Protein AF-A0A6P4XK69-F1 (afdb_monomer_lite)

Organism: Branchiostoma belcheri (NCBI:txid7741)

Structure (mmCIF, N/CA/C/O backbone):
data_AF-A0A6P4XK69-F1
#
_entry.id   AF-A0A6P4XK69-F1
#
loop_
_atom_site.group_PDB
_atom_site.id
_atom_site.type_symbol
_atom_site.label_atom_id
_atom_site.label_alt_id
_atom_site.label_comp_id
_atom_site.label_asym_id
_atom_site.label_entity_id
_atom_site.label_seq_id
_atom_site.pdbx_PDB_ins_code
_atom_site.Cartn_x
_atom_site.Cartn_y
_atom_site.Cartn_z
_atom_site.occupancy
_atom_site.B_iso_or_equiv
_atom_site.auth_seq_id
_atom_site.auth_comp_id
_atom_site.auth_asym_id
_atom_site.auth_atom_id
_atom_site.pdbx_PDB_model_num
ATOM 1 N N . MET A 1 1 ? 47.803 -36.270 -48.366 1.00 35.28 1 MET A N 1
ATOM 2 C CA . MET A 1 1 ? 48.367 -34.907 -48.257 1.00 35.28 1 MET A CA 1
ATOM 3 C C . MET A 1 1 ? 47.223 -33.919 -48.445 1.00 35.28 1 MET A C 1
ATOM 5 O O . MET A 1 1 ? 46.542 -34.031 -49.458 1.00 35.28 1 MET A O 1
ATOM 9 N N . PRO A 1 2 ? 46.909 -33.070 -47.456 1.00 34.12 2 PRO A N 1
ATOM 10 C CA . PRO A 1 2 ? 45.710 -32.239 -47.476 1.00 34.12 2 PRO A CA 1
ATOM 11 C C . PRO A 1 2 ? 45.866 -31.067 -48.453 1.00 34.12 2 PRO A C 1
ATOM 13 O O . PRO A 1 2 ? 46.927 -30.452 -48.543 1.00 34.12 2 PRO A O 1
ATOM 16 N N . GLY A 1 3 ? 44.795 -30.791 -49.199 1.00 31.91 3 GLY A N 1
ATOM 17 C CA . GLY A 1 3 ? 44.730 -29.754 -50.224 1.00 31.91 3 GLY A CA 1
ATOM 18 C C . GLY A 1 3 ? 44.790 -28.345 -49.640 1.00 31.91 3 GLY A C 1
ATOM 19 O O . GLY A 1 3 ? 43.974 -27.960 -48.800 1.00 31.91 3 GLY A O 1
ATOM 20 N N . VAL A 1 4 ? 45.745 -27.562 -50.133 1.00 35.59 4 VAL A N 1
ATOM 21 C CA . VAL A 1 4 ? 45.827 -26.120 -49.905 1.00 35.59 4 VAL A CA 1
ATOM 22 C C . VAL A 1 4 ? 44.704 -25.461 -50.708 1.00 35.59 4 VAL A C 1
ATOM 24 O O . VAL A 1 4 ? 44.754 -25.408 -51.934 1.00 35.59 4 VAL A O 1
ATOM 27 N N . ARG A 1 5 ? 43.656 -24.991 -50.021 1.00 30.88 5 ARG A N 1
ATOM 28 C CA . ARG A 1 5 ? 42.617 -24.144 -50.626 1.00 30.88 5 ARG A CA 1
ATOM 29 C C . ARG A 1 5 ? 43.246 -22.808 -51.057 1.00 30.88 5 ARG A C 1
ATOM 31 O O . ARG A 1 5 ? 44.038 -22.262 -50.283 1.00 30.88 5 ARG A O 1
ATOM 38 N N . PRO A 1 6 ? 42.880 -22.232 -52.216 1.00 33.16 6 PRO A N 1
ATOM 39 C CA . PRO A 1 6 ? 43.306 -20.883 -52.564 1.00 33.16 6 PRO A CA 1
ATOM 40 C C . PRO A 1 6 ? 42.735 -19.907 -51.532 1.00 33.16 6 PRO A C 1
ATOM 42 O O . PRO A 1 6 ? 41.539 -19.927 -51.229 1.00 33.16 6 PRO A O 1
ATOM 45 N N . ARG A 1 7 ? 43.602 -19.075 -50.950 1.00 36.94 7 ARG A N 1
ATOM 46 C CA . ARG A 1 7 ? 43.208 -18.005 -50.027 1.00 36.94 7 ARG A CA 1
ATOM 47 C C . ARG A 1 7 ? 42.244 -17.061 -50.751 1.00 36.94 7 ARG A C 1
ATOM 49 O O . ARG A 1 7 ? 42.620 -16.477 -51.762 1.00 36.94 7 ARG A O 1
ATOM 56 N N . ARG A 1 8 ? 41.037 -16.871 -50.203 1.00 35.91 8 ARG A N 1
ATOM 57 C CA . ARG A 1 8 ? 40.168 -15.733 -50.540 1.00 35.91 8 ARG A CA 1
ATOM 58 C C . ARG A 1 8 ? 40.977 -14.451 -50.328 1.00 35.91 8 ARG A C 1
ATOM 60 O O . ARG A 1 8 ? 41.265 -14.089 -49.189 1.00 35.91 8 ARG A O 1
ATOM 67 N N . GLN A 1 9 ? 41.378 -13.794 -51.411 1.00 39.91 9 GLN A N 1
ATOM 68 C CA . GLN A 1 9 ? 41.827 -12.409 -51.361 1.00 39.91 9 GLN A CA 1
ATOM 69 C C . GLN A 1 9 ? 40.595 -11.562 -51.029 1.00 39.91 9 GLN A C 1
ATOM 71 O O . GLN A 1 9 ? 39.776 -11.256 -51.889 1.00 39.91 9 GLN A O 1
ATOM 76 N N . ASN A 1 10 ? 40.417 -11.255 -49.744 1.00 40.41 10 ASN A N 1
ATOM 77 C CA . ASN A 1 10 ? 39.464 -10.241 -49.314 1.00 40.41 10 ASN A CA 1
ATOM 78 C C . ASN A 1 10 ? 39.960 -8.892 -49.846 1.00 40.41 10 ASN A C 1
ATOM 80 O O . ASN A 1 10 ? 40.977 -8.377 -49.380 1.00 40.41 10 ASN A O 1
ATOM 84 N N . ASN A 1 11 ? 39.248 -8.337 -50.825 1.00 42.81 11 ASN A N 1
ATOM 85 C CA . ASN A 1 11 ? 39.492 -7.003 -51.366 1.00 42.81 11 ASN A CA 1
ATOM 86 C C . ASN A 1 11 ? 39.257 -5.941 -50.280 1.00 42.81 11 ASN A C 1
ATOM 88 O O . ASN A 1 11 ? 38.153 -5.421 -50.132 1.00 42.81 11 ASN A O 1
ATOM 92 N N . MET A 1 12 ? 40.302 -5.600 -49.519 1.00 37.56 12 MET A N 1
ATOM 93 C CA . MET A 1 12 ? 40.259 -4.513 -48.529 1.00 37.56 12 MET A CA 1
ATOM 94 C C . MET A 1 12 ? 39.972 -3.145 -49.167 1.00 37.56 12 MET A C 1
ATOM 96 O O . MET A 1 12 ? 39.414 -2.279 -48.503 1.00 37.56 12 MET A O 1
ATOM 100 N N . ALA A 1 13 ? 40.281 -2.962 -50.455 1.00 39.81 13 ALA A N 1
ATOM 101 C CA . ALA A 1 13 ? 40.071 -1.707 -51.178 1.00 39.81 13 ALA A CA 1
ATOM 102 C C . ALA A 1 13 ? 38.587 -1.323 -51.364 1.00 39.81 13 ALA A C 1
ATOM 104 O O . ALA A 1 13 ? 38.280 -0.149 -51.518 1.00 39.81 13 ALA A O 1
ATOM 105 N N . ALA A 1 14 ? 37.654 -2.283 -51.312 1.00 42.88 14 ALA A N 1
ATOM 106 C CA . ALA A 1 14 ? 36.225 -2.009 -51.514 1.00 42.88 14 ALA A CA 1
ATOM 107 C C . ALA A 1 14 ? 35.496 -1.535 -50.240 1.00 42.88 14 ALA A C 1
ATOM 109 O O . ALA A 1 14 ? 34.399 -0.988 -50.321 1.00 42.88 14 ALA A O 1
ATOM 110 N N . ILE A 1 15 ? 36.081 -1.763 -49.061 1.00 45.31 15 ILE A N 1
ATOM 111 C CA . ILE A 1 15 ? 35.444 -1.486 -47.760 1.00 45.31 15 ILE A CA 1
ATOM 112 C C . ILE A 1 15 ? 35.913 -0.139 -47.191 1.00 45.31 15 ILE A C 1
ATOM 114 O O . ILE A 1 15 ? 35.214 0.485 -46.397 1.00 45.31 15 ILE A O 1
ATOM 118 N N . VAL A 1 16 ? 37.078 0.343 -47.625 1.00 48.69 16 VAL A N 1
ATOM 119 C CA . VAL A 1 16 ? 37.744 1.508 -47.044 1.00 48.69 16 VAL A CA 1
ATOM 120 C C . VAL A 1 16 ? 37.574 2.719 -47.947 1.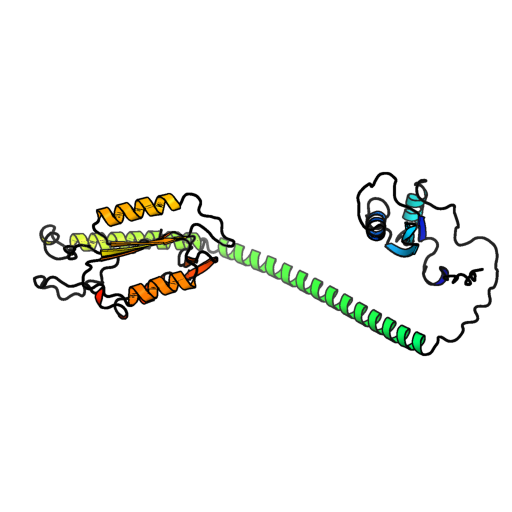00 48.69 16 VAL A C 1
ATOM 122 O O . VAL A 1 16 ? 38.270 2.860 -48.945 1.00 48.69 16 VAL A O 1
ATOM 125 N N . ARG A 1 17 ? 36.641 3.608 -47.590 1.00 52.19 17 ARG A N 1
ATOM 126 C CA . ARG A 1 17 ? 36.353 4.828 -48.367 1.00 52.19 17 ARG A CA 1
ATOM 127 C C . ARG A 1 17 ? 37.460 5.887 -48.277 1.00 52.19 17 ARG A C 1
ATOM 129 O O . ARG A 1 17 ? 37.508 6.760 -49.136 1.00 52.19 17 ARG A O 1
ATOM 136 N N . ARG A 1 18 ? 38.303 5.819 -47.240 1.00 56.50 18 ARG A N 1
ATOM 137 C CA . ARG A 1 18 ? 39.417 6.739 -46.956 1.00 56.50 18 ARG A CA 1
ATOM 138 C C . ARG A 1 18 ? 40.611 5.970 -46.376 1.00 56.50 18 ARG A C 1
ATOM 140 O O . ARG A 1 18 ? 40.690 5.771 -45.161 1.00 56.50 18 ARG A O 1
ATOM 147 N N . PRO A 1 19 ? 41.501 5.426 -47.220 1.00 57.94 19 PRO A N 1
ATOM 148 C CA . PRO A 1 19 ? 42.629 4.614 -46.762 1.00 57.94 19 PRO A CA 1
ATOM 149 C C . PRO A 1 19 ? 43.611 5.387 -45.868 1.00 57.94 19 PRO A C 1
ATOM 151 O O . PRO A 1 19 ? 44.173 4.813 -44.939 1.00 57.94 19 PRO A O 1
ATOM 154 N N . GLU A 1 20 ? 43.760 6.690 -46.087 1.00 59.69 20 GLU A N 1
ATOM 155 C CA . GLU A 1 20 ? 44.576 7.616 -45.299 1.00 59.69 20 GLU A CA 1
ATOM 156 C C . GLU A 1 20 ? 44.076 7.818 -43.861 1.00 59.69 20 GLU A C 1
ATOM 158 O O . GLU A 1 20 ? 44.861 8.147 -42.969 1.00 59.69 20 GLU A O 1
ATOM 163 N N . SER A 1 21 ? 42.786 7.576 -43.615 1.00 60.56 21 SER A N 1
ATOM 164 C CA . SER A 1 21 ? 42.177 7.674 -42.290 1.00 60.56 21 SER A CA 1
ATOM 165 C C . SER A 1 21 ? 42.013 6.316 -41.604 1.00 60.56 21 SER A C 1
ATOM 167 O O . SER A 1 21 ? 41.325 6.224 -40.587 1.00 60.56 21 SER A O 1
ATOM 169 N N . CYS A 1 22 ? 42.632 5.255 -42.134 1.00 61.34 22 CYS A N 1
ATOM 170 C CA . CYS A 1 22 ? 42.491 3.897 -41.617 1.00 61.34 22 CYS A CA 1
ATOM 171 C C . CYS A 1 22 ? 43.818 3.287 -41.158 1.00 61.34 22 CYS A C 1
ATOM 173 O O . CYS A 1 22 ? 44.867 3.481 -41.768 1.00 61.34 22 CYS A O 1
ATOM 175 N N . VAL A 1 23 ? 43.765 2.484 -40.093 1.00 65.25 23 VAL A N 1
ATOM 176 C CA . VAL A 1 23 ? 44.930 1.759 -39.563 1.00 65.25 23 VAL A CA 1
ATOM 177 C C . VAL A 1 23 ? 44.563 0.311 -39.276 1.00 65.25 23 VAL A C 1
ATOM 179 O O . VAL A 1 23 ? 43.503 0.022 -38.720 1.00 65.25 23 VAL A O 1
ATOM 182 N N . VAL A 1 24 ? 45.461 -0.609 -39.633 1.00 66.75 24 VAL A N 1
ATOM 183 C CA . VAL A 1 24 ? 45.388 -2.005 -39.193 1.00 66.75 24 VAL A CA 1
ATOM 184 C C . VAL A 1 24 ? 46.163 -2.147 -37.891 1.00 66.75 24 VAL A C 1
ATOM 186 O O . VAL A 1 24 ? 47.366 -1.889 -37.849 1.00 66.75 24 VAL A O 1
ATOM 189 N N . VAL A 1 25 ? 45.483 -2.590 -36.840 1.00 63.31 25 VAL A N 1
ATOM 190 C CA . VAL A 1 25 ? 46.070 -2.794 -35.513 1.00 63.31 25 VAL A CA 1
ATOM 191 C C . VAL A 1 25 ? 46.041 -4.278 -35.166 1.00 63.31 25 VAL A C 1
ATOM 193 O O . VAL A 1 25 ? 45.079 -4.977 -35.498 1.00 63.31 25 VAL A O 1
ATOM 196 N N . ARG A 1 26 ? 47.117 -4.774 -34.538 1.00 62.84 26 ARG A N 1
ATOM 197 C CA . ARG A 1 26 ? 47.217 -6.156 -34.053 1.00 62.84 26 ARG A CA 1
ATOM 198 C C . ARG A 1 26 ? 47.566 -6.162 -32.566 1.00 62.84 26 ARG A C 1
ATOM 200 O O . ARG A 1 26 ? 48.614 -5.649 -32.185 1.00 62.84 26 ARG A O 1
ATOM 207 N N . GLY A 1 27 ? 46.738 -6.835 -31.771 1.00 56.34 27 GLY A N 1
ATOM 208 C CA . GLY A 1 27 ? 46.950 -7.006 -30.331 1.00 56.34 27 GLY A CA 1
ATOM 209 C C . GLY A 1 27 ? 46.404 -5.855 -29.475 1.00 56.34 27 GLY A C 1
ATOM 210 O O . GLY A 1 27 ? 45.938 -4.845 -29.996 1.00 56.34 27 GLY A O 1
ATOM 211 N N . LEU A 1 28 ? 46.449 -6.050 -28.152 1.00 56.62 28 LEU A N 1
ATOM 212 C CA . LEU A 1 28 ? 46.036 -5.096 -27.110 1.00 56.62 28 LEU A CA 1
ATOM 213 C C . LEU A 1 28 ? 47.265 -4.647 -26.282 1.00 56.62 28 LEU A C 1
ATOM 215 O O . LEU A 1 28 ? 48.270 -5.364 -26.279 1.00 56.62 28 LEU A O 1
ATOM 219 N N . PRO A 1 29 ? 47.215 -3.498 -25.578 1.00 52.41 29 PRO A N 1
ATOM 220 C CA . PRO A 1 29 ? 48.264 -3.064 -24.649 1.00 52.41 29 PRO A CA 1
ATOM 221 C C . PRO A 1 29 ? 48.554 -4.074 -23.541 1.00 52.41 29 PRO A C 1
ATOM 223 O O . PRO A 1 29 ? 47.640 -4.702 -23.012 1.00 52.41 29 PRO A O 1
ATOM 226 N N . GLU A 1 30 ? 49.830 -4.190 -23.159 1.00 48.91 30 GLU A N 1
ATOM 227 C CA . GLU A 1 30 ? 50.351 -5.222 -22.241 1.00 48.91 30 GLU A CA 1
ATOM 228 C C . GLU A 1 30 ? 49.783 -5.171 -20.805 1.00 48.91 30 GLU A C 1
ATOM 230 O O . GLU A 1 30 ? 50.046 -6.076 -20.024 1.00 48.91 30 GLU A O 1
ATOM 235 N N . ASN A 1 31 ? 48.959 -4.179 -20.451 1.00 49.03 31 ASN A N 1
ATOM 236 C CA . ASN A 1 31 ? 48.515 -3.940 -19.070 1.00 49.03 31 ASN A CA 1
ATOM 237 C C . ASN A 1 31 ? 47.046 -4.270 -18.771 1.00 49.03 31 ASN A C 1
ATOM 239 O O . ASN A 1 31 ? 46.536 -3.877 -17.725 1.00 49.03 31 ASN A O 1
ATOM 243 N N . GLU A 1 32 ? 46.346 -4.995 -19.638 1.00 52.59 32 GLU A N 1
ATOM 244 C CA . GLU A 1 32 ? 44.953 -5.359 -19.375 1.00 52.59 32 GLU A CA 1
ATOM 245 C C . GLU A 1 32 ? 44.784 -6.877 -19.228 1.00 52.59 32 GLU A C 1
ATOM 247 O O . GLU A 1 32 ? 44.509 -7.613 -20.187 1.00 52.59 32 GLU A O 1
ATOM 252 N N . HIS A 1 33 ? 44.941 -7.338 -17.990 1.00 49.34 33 HIS A N 1
ATOM 253 C CA . HIS A 1 33 ? 44.617 -8.691 -17.564 1.00 49.34 33 HIS A CA 1
ATOM 254 C C . HIS A 1 33 ? 43.218 -8.725 -16.952 1.00 49.34 33 HIS A C 1
ATOM 256 O O . HIS A 1 33 ? 43.081 -8.500 -15.761 1.00 49.34 33 HIS A O 1
ATOM 262 N N . GLU A 1 34 ? 42.198 -9.042 -17.753 1.00 54.00 34 GLU A N 1
ATOM 263 C CA . GLU A 1 34 ? 40.931 -9.592 -17.256 1.00 54.00 34 GLU A CA 1
ATOM 264 C C . GLU A 1 34 ? 40.144 -10.297 -18.381 1.00 54.00 34 GLU A C 1
ATOM 266 O O . GLU A 1 34 ? 40.343 -10.049 -19.576 1.00 54.00 34 GLU A O 1
ATOM 271 N N . ASN A 1 35 ? 39.330 -11.274 -17.974 1.00 50.62 35 ASN A N 1
ATOM 272 C CA . ASN A 1 35 ? 38.867 -12.421 -18.759 1.00 50.62 35 ASN A CA 1
ATOM 273 C C . ASN A 1 35 ? 37.549 -12.134 -19.515 1.00 50.62 35 ASN A C 1
ATOM 275 O O . ASN A 1 35 ? 36.488 -12.644 -19.151 1.00 50.62 35 ASN A O 1
ATOM 279 N N . THR A 1 36 ? 37.612 -11.308 -20.564 1.00 55.62 36 THR A N 1
ATOM 280 C CA . THR A 1 36 ? 36.466 -10.943 -21.427 1.00 55.62 36 THR A CA 1
ATOM 281 C C . THR A 1 36 ? 36.802 -11.058 -22.918 1.00 55.62 36 THR A C 1
ATOM 283 O O . THR A 1 36 ? 37.967 -10.966 -23.304 1.00 55.62 36 THR A O 1
ATOM 286 N N . ASP A 1 37 ? 35.770 -11.248 -23.755 1.00 64.69 37 ASP A N 1
ATOM 287 C CA . ASP A 1 37 ? 35.871 -11.426 -25.214 1.00 64.69 37 ASP A CA 1
ATOM 288 C C . ASP A 1 37 ? 36.743 -10.347 -25.890 1.00 64.69 37 ASP A C 1
ATOM 290 O O . ASP A 1 37 ? 36.522 -9.140 -25.745 1.00 64.69 37 ASP A O 1
ATOM 294 N N . LEU A 1 38 ? 37.742 -10.801 -26.652 1.00 61.94 38 LEU A N 1
ATOM 295 C CA . LEU A 1 38 ? 38.792 -9.979 -27.262 1.00 61.94 38 LEU A CA 1
ATOM 296 C C . LEU A 1 38 ? 38.216 -8.907 -28.206 1.00 61.94 38 LEU A C 1
ATOM 298 O O . LEU A 1 38 ? 38.756 -7.805 -28.321 1.00 61.94 38 LEU A O 1
ATOM 302 N N . THR A 1 39 ? 37.091 -9.221 -28.855 1.00 60.22 39 THR A N 1
ATOM 303 C CA . THR A 1 39 ? 36.396 -8.333 -29.797 1.00 60.22 39 THR A CA 1
ATOM 304 C C . THR A 1 39 ? 35.798 -7.118 -29.091 1.00 60.22 39 THR A C 1
ATOM 306 O O . THR A 1 39 ? 35.937 -5.991 -29.571 1.00 60.22 39 THR A O 1
ATOM 309 N N . LEU A 1 40 ? 35.182 -7.321 -27.922 1.00 62.78 40 LEU A N 1
ATOM 310 C CA . LEU A 1 40 ? 34.609 -6.239 -27.117 1.00 62.78 40 LEU A CA 1
ATOM 311 C C . LEU A 1 40 ? 35.690 -5.305 -26.557 1.00 62.78 40 LEU A C 1
ATOM 313 O O . LEU A 1 40 ? 35.489 -4.092 -26.526 1.00 62.78 40 LEU A O 1
ATOM 317 N N . ARG A 1 41 ? 36.859 -5.839 -26.186 1.00 63.69 41 ARG A N 1
ATOM 318 C CA . ARG A 1 41 ? 37.993 -5.035 -25.695 1.00 63.69 41 ARG A CA 1
ATOM 319 C C . ARG A 1 41 ? 38.596 -4.154 -26.784 1.00 63.69 41 ARG A C 1
ATOM 321 O O . ARG A 1 41 ? 38.797 -2.963 -26.560 1.00 63.69 41 ARG A O 1
ATOM 328 N N . LEU A 1 42 ? 38.803 -4.708 -27.982 1.00 63.66 42 LEU A N 1
ATOM 329 C CA . LEU A 1 42 ? 39.218 -3.924 -29.150 1.00 63.66 42 LEU A CA 1
ATOM 330 C C . LEU A 1 42 ? 38.212 -2.804 -29.436 1.00 63.66 42 LEU A C 1
ATOM 332 O O . LEU A 1 42 ? 38.608 -1.661 -29.660 1.00 63.66 42 LEU A O 1
ATOM 336 N N . TYR A 1 43 ? 36.915 -3.111 -29.371 1.00 65.06 43 TYR A N 1
ATOM 337 C CA . TYR A 1 43 ? 35.870 -2.111 -29.557 1.00 65.06 43 TYR A CA 1
ATOM 338 C C . TYR A 1 43 ? 35.963 -0.993 -28.517 1.00 65.06 43 TYR A C 1
ATOM 340 O O . TYR A 1 43 ? 36.057 0.172 -28.895 1.00 65.06 43 TYR A O 1
ATOM 348 N N . MET A 1 44 ? 36.006 -1.311 -27.223 1.00 62.00 44 MET A N 1
ATOM 349 C CA . MET A 1 44 ? 36.059 -0.296 -26.167 1.00 62.00 44 MET A CA 1
ATOM 350 C C . MET A 1 44 ? 37.321 0.567 -26.220 1.00 62.00 44 MET A C 1
ATOM 352 O O . MET A 1 44 ? 37.212 1.785 -26.090 1.00 62.00 44 MET A O 1
ATOM 356 N N . TYR A 1 45 ? 38.491 -0.030 -26.455 1.00 63.47 45 TYR A N 1
ATOM 357 C CA . TYR A 1 45 ? 39.771 0.682 -26.455 1.00 63.47 45 TYR A CA 1
ATOM 358 C C . TYR A 1 45 ? 39.875 1.711 -27.590 1.00 63.47 45 TYR A C 1
ATOM 360 O O . TYR A 1 45 ? 40.308 2.842 -27.382 1.00 63.47 45 TYR A O 1
ATOM 368 N N . PHE A 1 46 ? 39.439 1.348 -28.799 1.00 62.38 46 PHE A N 1
ATOM 369 C CA . PHE A 1 46 ? 39.557 2.242 -29.954 1.00 62.38 46 PHE A CA 1
ATOM 370 C C . PHE A 1 46 ? 38.402 3.234 -30.085 1.00 62.38 46 PHE A C 1
ATOM 372 O O . PHE A 1 46 ? 38.593 4.301 -30.670 1.00 62.38 46 PHE A O 1
ATOM 379 N N . THR A 1 47 ? 37.243 2.932 -29.490 1.00 61.59 47 THR A N 1
ATOM 380 C CA . THR A 1 47 ? 36.092 3.848 -29.464 1.00 61.59 47 THR A CA 1
ATOM 381 C C . THR A 1 47 ? 36.131 4.847 -28.303 1.00 61.59 47 THR A C 1
ATOM 383 O O . THR A 1 47 ? 35.397 5.835 -28.338 1.00 61.59 47 THR A O 1
ATOM 386 N N . THR A 1 48 ? 37.000 4.667 -27.296 1.00 61.28 48 THR A N 1
ATOM 387 C CA . THR A 1 48 ? 37.164 5.659 -26.222 1.00 61.28 48 THR A CA 1
ATOM 388 C C . THR A 1 48 ? 37.933 6.891 -26.706 1.00 61.28 48 THR A C 1
ATOM 390 O O . THR A 1 48 ? 38.992 6.818 -27.337 1.00 61.28 48 THR A O 1
ATOM 393 N N . SER A 1 49 ? 37.395 8.068 -26.375 1.00 53.69 49 SER A N 1
ATOM 394 C CA . SER A 1 49 ? 37.872 9.366 -26.875 1.00 53.69 49 SER A CA 1
ATOM 395 C C . SER A 1 49 ? 39.250 9.788 -26.348 1.00 53.69 49 SER A C 1
ATOM 397 O O . SER A 1 49 ? 39.841 10.714 -26.897 1.00 53.69 49 SER A O 1
ATOM 399 N N . LEU A 1 50 ? 39.762 9.151 -25.290 1.00 52.94 50 LEU A N 1
ATOM 400 C CA . LEU A 1 50 ? 41.035 9.528 -24.666 1.00 52.94 50 LEU A CA 1
ATOM 401 C C . LEU A 1 50 ? 42.269 9.060 -25.456 1.00 52.94 50 LEU A C 1
ATOM 403 O O . LEU A 1 50 ? 43.337 9.641 -25.281 1.00 52.94 50 LEU A O 1
ATOM 407 N N . ILE A 1 51 ? 42.144 8.028 -26.303 1.00 52.97 51 ILE A N 1
ATOM 408 C CA . ILE A 1 51 ? 43.306 7.371 -26.933 1.00 52.97 51 ILE A CA 1
ATOM 409 C C . ILE A 1 51 ? 43.147 7.205 -28.454 1.00 52.97 51 ILE A C 1
ATOM 411 O O . ILE A 1 51 ? 44.152 7.232 -29.162 1.00 52.97 51 ILE A O 1
ATOM 415 N N . GLY A 1 52 ? 41.923 7.095 -28.990 1.00 56.97 52 GLY A N 1
ATOM 416 C CA . GLY A 1 52 ? 41.751 6.791 -30.417 1.00 56.97 52 GLY A CA 1
ATOM 417 C C . GLY A 1 52 ? 40.562 7.435 -31.115 1.00 56.97 52 GLY A C 1
ATOM 418 O O . GLY A 1 52 ? 40.730 7.884 -32.240 1.00 56.97 52 GLY A O 1
ATOM 419 N N . GLY A 1 53 ? 39.372 7.498 -30.508 1.00 58.56 53 GLY A N 1
ATOM 420 C CA . GLY A 1 53 ? 38.186 8.072 -31.175 1.00 58.56 53 GLY A CA 1
ATOM 421 C C . GLY A 1 53 ? 37.874 7.468 -32.560 1.00 58.56 53 GLY A C 1
ATOM 422 O O . GLY A 1 53 ? 37.279 8.133 -33.408 1.00 58.56 53 GLY A O 1
ATOM 423 N N . GLY A 1 54 ? 38.323 6.235 -32.814 1.00 63.81 54 GLY A N 1
ATOM 424 C CA . GLY A 1 54 ? 38.185 5.534 -34.084 1.00 63.81 54 GLY A CA 1
ATOM 425 C C . GLY A 1 54 ? 37.012 4.560 -34.060 1.00 63.81 54 GLY A C 1
ATOM 426 O O . GLY A 1 54 ? 36.695 3.950 -33.038 1.00 63.81 54 GLY A O 1
ATOM 427 N N . LYS A 1 55 ? 36.359 4.387 -35.205 1.00 65.00 55 LYS A N 1
ATOM 428 C CA . LYS A 1 55 ? 35.310 3.394 -35.417 1.00 65.00 55 LYS A CA 1
ATOM 429 C C . LYS A 1 55 ? 35.929 2.134 -36.015 1.00 65.00 55 LYS A C 1
ATOM 431 O O . LYS A 1 55 ? 36.642 2.197 -37.012 1.00 65.00 55 LYS A O 1
ATOM 436 N N . ILE A 1 56 ? 35.646 0.966 -35.440 1.00 64.62 56 ILE A N 1
ATOM 437 C CA . ILE A 1 56 ? 36.076 -0.302 -36.044 1.00 64.62 56 ILE A CA 1
ATOM 438 C C . ILE A 1 56 ? 35.277 -0.522 -37.330 1.00 64.62 56 ILE A C 1
ATOM 440 O O . ILE A 1 56 ? 34.056 -0.673 -37.286 1.00 64.62 56 ILE A O 1
ATOM 444 N N . ALA A 1 57 ? 35.975 -0.542 -38.464 1.00 62.06 57 ALA A N 1
ATOM 445 C CA . ALA A 1 57 ? 35.377 -0.805 -39.767 1.00 62.06 57 ALA A CA 1
ATOM 446 C C . ALA A 1 57 ? 35.228 -2.313 -40.008 1.00 62.06 57 ALA A C 1
ATOM 448 O O . ALA A 1 57 ? 34.215 -2.760 -40.542 1.00 62.06 57 ALA A O 1
ATOM 449 N N . PHE A 1 58 ? 36.222 -3.111 -39.596 1.00 63.03 58 PHE A N 1
ATOM 450 C CA . PHE A 1 58 ? 36.193 -4.564 -39.773 1.00 63.03 58 PHE A CA 1
ATOM 451 C C . PHE A 1 58 ? 37.179 -5.298 -38.850 1.00 63.03 58 PHE A C 1
ATOM 453 O O . PHE A 1 58 ? 38.270 -4.799 -38.580 1.00 63.03 58 PHE A O 1
ATOM 460 N N . VAL A 1 59 ? 36.847 -6.523 -38.427 1.00 58.16 59 VAL A N 1
ATOM 461 C CA . VAL A 1 59 ? 37.772 -7.421 -37.708 1.00 58.16 59 VAL A CA 1
ATOM 462 C C . VAL A 1 59 ? 38.305 -8.467 -38.685 1.00 58.16 59 VAL A C 1
ATOM 464 O O . VAL A 1 59 ? 37.571 -9.336 -39.144 1.00 58.16 59 VAL A O 1
ATOM 467 N N . LEU A 1 60 ? 39.593 -8.375 -39.020 1.00 59.03 60 LEU A N 1
ATOM 468 C CA . LEU A 1 60 ? 40.233 -9.214 -40.038 1.00 59.03 60 LEU A CA 1
ATOM 469 C C . LEU A 1 60 ? 40.486 -10.640 -39.547 1.00 59.03 60 LEU A C 1
ATOM 471 O O . LEU A 1 60 ? 40.280 -11.594 -40.295 1.00 59.03 60 LEU A O 1
ATOM 475 N N . ARG A 1 61 ? 40.971 -10.777 -38.308 1.00 58.50 61 ARG A N 1
ATOM 476 C CA . ARG A 1 61 ? 41.254 -12.067 -37.662 1.00 58.50 61 ARG A CA 1
ATOM 477 C C . ARG A 1 61 ? 40.949 -11.967 -36.166 1.00 58.50 61 ARG A C 1
ATOM 479 O O . ARG A 1 61 ? 41.787 -11.430 -35.438 1.00 58.50 61 ARG A O 1
ATOM 486 N N . PRO A 1 62 ? 39.785 -12.471 -35.716 1.00 55.16 62 PRO A N 1
ATOM 487 C CA . PRO A 1 62 ? 39.374 -12.414 -34.312 1.00 55.16 62 PRO A CA 1
ATOM 488 C C . PRO A 1 62 ? 40.357 -13.122 -33.371 1.00 55.16 62 PRO A C 1
ATOM 490 O O . PRO A 1 62 ? 40.730 -12.565 -32.347 1.00 55.16 62 PRO A O 1
ATOM 493 N N . GLU A 1 63 ? 40.862 -14.294 -33.767 1.00 53.72 63 GLU A N 1
ATOM 494 C CA . GLU A 1 63 ? 41.776 -15.113 -32.949 1.00 53.72 63 GLU A CA 1
ATOM 495 C C . GLU A 1 63 ? 43.158 -14.474 -32.739 1.00 53.72 63 GLU A C 1
ATOM 497 O O . GLU A 1 63 ? 43.857 -14.784 -31.781 1.00 53.72 63 GLU A O 1
ATOM 502 N N . GLU A 1 64 ? 43.552 -13.551 -33.621 1.00 55.19 64 GLU A N 1
ATOM 503 C CA . GLU A 1 64 ? 44.829 -12.832 -33.545 1.00 55.19 64 GLU A CA 1
ATOM 504 C C . GLU A 1 64 ? 44.655 -11.355 -33.153 1.00 55.19 64 GLU A C 1
ATOM 506 O O . GLU A 1 64 ? 45.611 -10.579 -33.239 1.00 55.19 64 GLU A O 1
ATOM 511 N N . GLY A 1 65 ? 43.430 -10.940 -32.806 1.00 56.47 65 GLY A N 1
ATOM 512 C CA . GLY A 1 65 ? 43.097 -9.562 -32.443 1.00 56.47 65 GLY A CA 1
ATOM 513 C C . GLY A 1 65 ? 43.465 -8.535 -33.512 1.00 56.47 65 GLY A C 1
ATOM 514 O O . GLY A 1 65 ? 43.985 -7.471 -33.183 1.00 56.47 65 GLY A O 1
ATOM 515 N N . THR A 1 66 ? 43.281 -8.871 -34.796 1.00 64.62 66 THR A N 1
ATOM 516 C CA . THR A 1 66 ? 43.589 -7.954 -35.906 1.00 64.62 66 THR A CA 1
ATOM 517 C C . THR A 1 66 ? 42.331 -7.221 -36.361 1.00 64.62 66 THR A C 1
ATOM 519 O O . THR A 1 66 ? 41.394 -7.861 -36.847 1.00 64.62 66 THR A O 1
ATOM 522 N N . ALA A 1 67 ? 42.333 -5.891 -36.277 1.00 65.38 67 ALA A N 1
ATOM 523 C CA . ALA A 1 67 ? 41.211 -5.043 -36.673 1.00 65.38 67 ALA A CA 1
ATOM 524 C C . ALA A 1 67 ? 41.653 -3.899 -37.593 1.00 65.38 67 ALA A C 1
ATOM 526 O O . ALA A 1 67 ? 42.774 -3.400 -37.500 1.00 65.38 67 ALA A O 1
ATOM 527 N N . LEU A 1 68 ? 40.751 -3.497 -38.483 1.00 70.31 68 LEU A N 1
ATOM 528 C CA . LEU A 1 68 ? 40.846 -2.279 -39.268 1.00 70.31 68 LEU A CA 1
ATOM 529 C C . LEU A 1 68 ? 40.007 -1.196 -38.589 1.00 70.31 68 LEU A C 1
ATOM 531 O O . LEU A 1 68 ? 38.804 -1.375 -38.370 1.00 70.31 68 LEU A O 1
ATOM 535 N N . ILE A 1 69 ? 40.645 -0.075 -38.282 1.00 68.50 69 ILE A N 1
ATOM 536 C CA . ILE A 1 69 ? 40.038 1.037 -37.560 1.00 68.50 69 ILE A CA 1
ATOM 537 C C . ILE A 1 69 ? 40.033 2.251 -38.471 1.00 68.50 69 ILE A C 1
ATOM 539 O O . ILE A 1 69 ? 41.079 2.638 -38.989 1.00 68.50 69 ILE A O 1
ATOM 543 N N . GLU A 1 70 ? 38.855 2.833 -38.643 1.00 70.25 70 GLU A N 1
ATOM 544 C CA . GLU A 1 70 ? 38.627 4.067 -39.376 1.00 70.25 70 GLU A CA 1
ATOM 545 C C . GLU A 1 70 ? 38.521 5.224 -38.383 1.00 70.25 70 GLU A C 1
ATOM 547 O O . GLU A 1 70 ? 37.709 5.211 -37.458 1.00 70.25 70 GLU A O 1
ATOM 552 N N . PHE A 1 71 ? 39.352 6.238 -38.564 1.00 68.19 71 PHE A N 1
ATOM 553 C CA . PHE A 1 71 ? 39.364 7.432 -37.735 1.00 68.19 71 PHE A CA 1
ATOM 554 C C . PHE A 1 71 ? 38.638 8.569 -38.443 1.00 68.19 71 PHE A C 1
ATOM 556 O O . PHE A 1 71 ? 38.713 8.717 -39.661 1.00 68.19 71 PHE A O 1
ATOM 563 N N . VAL A 1 72 ? 37.946 9.396 -37.659 1.00 67.75 72 VAL A N 1
ATOM 564 C CA . VAL A 1 72 ? 37.221 10.563 -38.184 1.00 67.75 72 VAL A CA 1
ATOM 565 C C . VAL A 1 72 ? 38.194 11.630 -38.697 1.00 67.75 72 VAL A C 1
ATOM 567 O O . VAL A 1 72 ? 37.930 12.267 -39.715 1.00 67.75 72 VAL A O 1
ATOM 570 N N . GLU A 1 73 ? 39.342 11.789 -38.031 1.00 64.56 73 GLU A N 1
ATOM 571 C CA . GLU A 1 73 ? 40.384 12.745 -38.405 1.00 64.56 73 GLU A CA 1
ATOM 572 C C . GLU A 1 73 ? 41.722 12.057 -38.703 1.00 64.56 73 GLU A C 1
ATOM 574 O O . GLU A 1 73 ? 42.242 11.282 -37.897 1.00 64.56 73 GLU A O 1
ATOM 579 N N . GLU A 1 74 ? 42.349 12.436 -39.819 1.00 65.25 74 GLU A N 1
ATOM 580 C CA . GLU A 1 74 ? 43.704 12.004 -40.198 1.00 65.25 74 GLU A CA 1
ATOM 581 C C . GLU A 1 74 ? 44.769 12.447 -39.167 1.00 65.25 74 GLU A C 1
ATOM 583 O O . GLU A 1 74 ? 45.798 11.798 -38.970 1.00 65.25 74 GLU A O 1
ATOM 588 N N . SER A 1 75 ? 44.519 13.549 -38.451 1.00 65.81 75 SER A N 1
ATOM 589 C CA . SER A 1 75 ? 45.402 14.061 -37.394 1.00 65.81 75 SER A CA 1
ATOM 590 C C . SER A 1 75 ? 45.547 13.060 -36.230 1.00 65.81 75 SER A C 1
ATOM 592 O O . SER A 1 75 ? 46.631 12.897 -35.661 1.00 65.81 75 SER A O 1
ATOM 594 N N . THR A 1 76 ? 44.468 12.337 -35.921 1.00 65.50 76 THR A N 1
ATOM 595 C CA . THR A 1 76 ? 44.379 11.336 -34.853 1.00 65.50 76 THR A CA 1
ATOM 596 C C . THR A 1 76 ? 45.092 10.051 -35.238 1.00 65.50 76 THR A C 1
ATOM 598 O O . THR A 1 76 ? 45.787 9.469 -34.404 1.00 65.50 76 THR A O 1
ATOM 601 N N . VAL A 1 77 ? 45.044 9.680 -36.522 1.00 65.19 77 VAL A N 1
ATOM 602 C CA . VAL A 1 77 ? 45.842 8.577 -37.074 1.00 65.19 77 VAL A CA 1
ATOM 603 C C . VAL A 1 77 ? 47.317 8.778 -36.738 1.00 65.19 77 VAL A C 1
ATOM 605 O O . VAL A 1 77 ? 47.951 7.881 -36.194 1.00 65.19 77 VAL A O 1
ATOM 608 N N . LYS A 1 78 ? 47.866 9.980 -36.947 1.00 66.25 78 LYS A N 1
ATOM 609 C CA . LYS A 1 78 ? 49.284 10.276 -36.664 1.00 66.25 78 LYS A CA 1
ATOM 610 C C . LYS A 1 78 ? 49.644 10.132 -35.178 1.00 66.25 78 LYS A C 1
ATOM 612 O O . LYS A 1 78 ? 50.739 9.667 -34.871 1.00 66.25 78 LYS A O 1
ATOM 617 N N . LYS A 1 79 ? 48.730 10.471 -34.259 1.00 66.62 79 LYS A N 1
ATOM 618 C CA . LYS A 1 79 ? 48.918 10.304 -32.802 1.00 66.62 79 LYS A CA 1
ATOM 619 C C . LYS A 1 79 ? 48.910 8.832 -32.389 1.00 66.62 79 LYS A C 1
ATOM 621 O O . LYS A 1 79 ? 49.782 8.411 -31.634 1.00 66.62 79 LYS A O 1
ATOM 626 N N . VAL A 1 80 ? 47.968 8.055 -32.923 1.00 63.56 80 VAL A N 1
ATOM 627 C CA . VAL A 1 80 ? 47.862 6.608 -32.676 1.00 63.56 80 VAL A CA 1
ATOM 628 C C . VAL A 1 80 ? 49.075 5.877 -33.260 1.00 63.56 80 VAL A C 1
ATOM 630 O O . VAL A 1 80 ? 49.681 5.046 -32.590 1.00 63.56 80 VAL A O 1
ATOM 633 N N . LEU A 1 81 ? 49.505 6.249 -34.470 1.00 61.84 81 LEU A N 1
ATOM 634 C CA . LEU A 1 81 ? 50.694 5.694 -35.124 1.00 61.84 81 LEU A CA 1
ATOM 635 C C . LEU A 1 81 ? 52.010 6.018 -34.389 1.00 61.84 81 LEU A C 1
ATOM 637 O O . LEU A 1 81 ? 52.985 5.282 -34.537 1.00 61.84 81 LEU A O 1
ATOM 641 N N . ALA A 1 82 ? 52.066 7.097 -33.601 1.00 63.06 82 ALA A N 1
ATOM 642 C CA . ALA A 1 82 ? 53.250 7.464 -32.822 1.00 63.06 82 ALA A CA 1
ATOM 643 C C . ALA A 1 82 ? 53.468 6.564 -31.587 1.00 63.06 82 ALA A C 1
ATOM 645 O O . ALA A 1 82 ? 54.578 6.512 -31.049 1.00 63.06 82 ALA A O 1
ATOM 646 N N . GLN A 1 83 ? 52.444 5.823 -31.150 1.00 61.12 83 GLN A N 1
ATOM 647 C CA . GLN A 1 83 ? 52.531 4.881 -30.036 1.00 61.12 83 GLN A CA 1
ATOM 648 C C . GLN A 1 83 ? 53.066 3.531 -30.544 1.00 61.12 83 GLN A C 1
ATOM 650 O O . GLN A 1 83 ? 52.348 2.702 -31.098 1.00 61.12 83 GLN A O 1
ATOM 655 N N . ARG A 1 84 ? 54.376 3.312 -30.380 1.00 50.97 84 ARG A N 1
ATOM 656 C CA . ARG A 1 84 ? 55.165 2.225 -31.005 1.00 50.97 84 ARG A CA 1
ATOM 657 C C . ARG A 1 84 ? 54.833 0.777 -30.572 1.00 50.97 84 ARG A C 1
ATOM 659 O O . ARG A 1 84 ? 55.576 -0.128 -30.937 1.00 50.97 84 ARG A O 1
ATOM 666 N N . GLY A 1 85 ? 53.755 0.535 -29.827 1.00 53.34 85 GLY A N 1
ATOM 667 C CA . GLY A 1 85 ? 53.474 -0.763 -29.194 1.00 53.34 85 GLY A CA 1
ATOM 668 C C . GLY A 1 85 ? 52.624 -1.771 -29.985 1.00 53.34 85 GLY A C 1
ATOM 669 O O . GLY A 1 85 ? 52.712 -2.958 -29.696 1.00 53.34 85 GLY A O 1
ATOM 670 N N . HIS A 1 86 ? 51.809 -1.360 -30.971 1.00 51.31 86 HIS A N 1
ATOM 671 C CA . HIS A 1 86 ? 50.667 -2.205 -31.414 1.00 51.31 86 HIS A CA 1
ATOM 672 C C . HIS A 1 86 ? 50.478 -2.391 -32.923 1.00 51.31 86 HIS A C 1
ATOM 674 O O . HIS A 1 86 ? 49.422 -2.819 -33.389 1.00 51.31 86 HIS A O 1
ATOM 680 N N . ILE A 1 87 ? 51.483 -2.073 -33.731 1.00 51.06 87 ILE A N 1
ATOM 681 C CA . ILE A 1 87 ? 51.266 -1.905 -35.168 1.00 51.06 87 ILE A CA 1
ATOM 682 C C . ILE A 1 87 ? 52.192 -2.859 -35.912 1.00 51.06 87 ILE A C 1
ATOM 684 O O . ILE A 1 87 ? 53.410 -2.678 -35.937 1.00 51.06 87 ILE A O 1
ATOM 688 N N . LEU A 1 88 ? 51.613 -3.910 -36.507 1.00 38.44 88 LEU A N 1
ATOM 689 C CA . LEU A 1 88 ? 52.300 -4.714 -37.516 1.00 38.44 88 LEU A CA 1
ATOM 690 C C . LEU A 1 88 ? 52.981 -3.763 -38.506 1.00 38.44 88 LEU A C 1
ATOM 692 O O . LEU A 1 88 ? 52.329 -2.882 -39.059 1.00 38.44 88 LEU A O 1
ATOM 696 N N . LYS A 1 89 ? 54.289 -3.960 -38.698 1.00 40.78 89 LYS A N 1
ATOM 697 C CA . LYS A 1 89 ? 55.148 -3.266 -39.665 1.00 40.78 89 LYS A CA 1
ATOM 698 C C . LYS A 1 89 ? 54.368 -2.782 -40.897 1.00 40.78 89 LYS A C 1
ATOM 700 O O . LYS A 1 89 ? 53.936 -3.586 -41.715 1.00 40.78 89 LYS A O 1
ATOM 705 N N . TYR A 1 90 ? 54.215 -1.462 -40.949 1.00 39.69 90 TYR A N 1
ATOM 706 C CA . TYR A 1 90 ? 53.911 -0.584 -42.077 1.00 39.69 90 TYR A CA 1
ATOM 707 C C . TYR A 1 90 ? 53.522 -1.261 -43.406 1.00 39.69 90 TYR A C 1
ATOM 709 O O . TYR A 1 90 ? 54.357 -1.849 -44.093 1.00 39.69 90 TYR A O 1
ATOM 717 N N . ARG A 1 91 ? 52.283 -1.034 -43.845 1.00 36.53 91 ARG A N 1
ATOM 718 C CA . ARG A 1 91 ? 51.976 -0.904 -45.272 1.00 36.53 91 ARG A CA 1
ATOM 719 C C . ARG A 1 91 ? 51.004 0.261 -45.425 1.00 36.53 91 ARG A C 1
ATOM 721 O O . ARG A 1 91 ? 49.810 0.099 -45.194 1.00 36.53 91 ARG A O 1
ATOM 728 N N . ARG A 1 92 ? 51.538 1.444 -45.749 1.00 37.53 92 ARG A N 1
ATOM 729 C CA . ARG A 1 92 ? 50.731 2.518 -46.339 1.00 37.53 92 ARG A CA 1
ATOM 730 C C . ARG A 1 92 ? 50.075 1.942 -47.590 1.00 37.53 92 ARG A C 1
ATOM 732 O O . ARG A 1 92 ? 50.753 1.319 -48.405 1.00 37.53 92 ARG A O 1
ATOM 739 N N . LEU A 1 93 ? 48.765 2.102 -47.706 1.00 40.44 93 LEU A N 1
ATOM 740 C CA . LEU A 1 93 ? 48.099 1.983 -48.994 1.00 40.44 93 LEU A CA 1
ATOM 741 C C . LEU A 1 93 ? 48.556 3.198 -49.808 1.00 40.44 93 LEU A C 1
ATOM 743 O O . LEU A 1 93 ? 48.252 4.317 -49.413 1.00 40.44 93 LEU A O 1
ATOM 747 N N . HIS A 1 94 ? 49.297 2.926 -50.884 1.00 39.19 94 HIS A N 1
ATOM 748 C CA . HIS A 1 94 ? 49.966 3.844 -51.819 1.00 39.19 94 HIS A CA 1
ATOM 749 C C . HIS A 1 94 ? 51.376 4.300 -51.408 1.00 39.19 94 HIS A C 1
ATOM 751 O O . HIS A 1 94 ? 51.550 5.093 -50.486 1.00 39.19 94 HIS A O 1
ATOM 757 N N . ASP A 1 95 ? 52.392 3.682 -52.028 1.00 33.81 95 ASP A N 1
ATOM 758 C CA . ASP A 1 95 ? 53.092 4.274 -53.182 1.00 33.81 95 ASP A CA 1
ATOM 759 C C . ASP A 1 95 ? 53.765 3.168 -54.039 1.00 33.81 95 ASP A C 1
ATOM 761 O O . ASP A 1 95 ? 54.292 2.193 -53.501 1.00 33.81 95 ASP A O 1
ATOM 765 N N . ASP A 1 96 ? 53.671 3.349 -55.362 1.00 38.28 96 ASP A N 1
ATOM 766 C CA . ASP A 1 96 ? 54.425 2.761 -56.487 1.00 38.28 96 ASP A CA 1
ATOM 767 C C . ASP A 1 96 ? 54.342 1.254 -56.803 1.00 38.28 96 ASP A C 1
ATOM 769 O O . ASP A 1 96 ? 55.254 0.479 -56.538 1.00 38.28 96 ASP A O 1
ATOM 773 N N . GLU A 1 97 ? 53.259 0.867 -57.485 1.00 33.09 97 GLU A N 1
ATOM 774 C CA . GLU A 1 97 ? 53.298 0.163 -58.782 1.00 33.09 97 GLU A CA 1
ATOM 775 C C . GLU A 1 97 ? 51.872 0.215 -59.364 1.00 33.09 97 GLU A C 1
ATOM 777 O O . GLU A 1 97 ? 50.941 -0.375 -58.808 1.00 33.09 97 GLU A O 1
ATOM 782 N N . GLU A 1 98 ? 51.667 0.956 -60.460 1.00 35.56 98 GLU A N 1
ATOM 783 C CA . GLU A 1 98 ? 50.460 0.825 -61.283 1.00 35.56 98 GLU A CA 1
ATOM 784 C C . GLU A 1 98 ? 50.444 -0.583 -61.889 1.00 35.56 98 GLU A C 1
ATOM 786 O O . GLU A 1 98 ? 50.928 -0.829 -62.990 1.00 35.56 98 GLU A O 1
ATOM 791 N N . VAL A 1 99 ? 49.890 -1.536 -61.147 1.00 36.16 99 VAL A N 1
ATOM 792 C CA . VAL A 1 99 ? 49.388 -2.771 -61.733 1.00 36.16 99 VAL A CA 1
ATOM 793 C C . VAL A 1 99 ? 47.929 -2.505 -62.066 1.00 36.16 99 VAL A C 1
ATOM 795 O O . VAL A 1 99 ? 47.059 -2.593 -61.197 1.00 36.16 99 VAL A O 1
ATOM 798 N N . GLU A 1 100 ? 47.651 -2.164 -63.325 1.00 30.88 100 GLU A N 1
ATOM 799 C CA . GLU A 1 100 ? 46.306 -2.311 -63.877 1.00 30.88 100 GLU A CA 1
ATOM 800 C C . GLU A 1 100 ? 45.915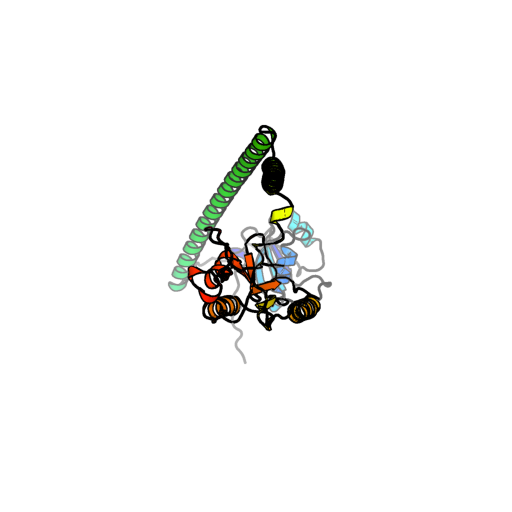 -3.789 -63.757 1.00 30.88 100 GLU A C 1
ATOM 802 O O . GLU A 1 100 ? 46.275 -4.628 -64.581 1.00 30.88 100 GLU A O 1
ATOM 807 N N . ILE A 1 101 ? 45.200 -4.131 -62.686 1.00 34.56 101 ILE A N 1
ATOM 808 C CA . ILE A 1 101 ? 44.477 -5.393 -62.592 1.00 34.56 101 ILE A CA 1
ATOM 809 C C . ILE A 1 101 ? 43.147 -5.142 -63.302 1.00 34.56 101 ILE A C 1
ATOM 811 O O . ILE A 1 101 ? 42.335 -4.366 -62.787 1.00 34.56 101 ILE A O 1
ATOM 815 N N . PRO A 1 102 ? 42.882 -5.766 -64.462 1.00 30.72 102 PRO A N 1
ATOM 816 C CA . PRO A 1 102 ? 41.604 -5.605 -65.129 1.00 30.72 102 PRO A CA 1
ATOM 817 C C . PRO A 1 102 ? 40.524 -6.174 -64.206 1.00 30.72 102 PRO A C 1
ATOM 819 O O . PRO A 1 102 ? 40.461 -7.384 -63.981 1.00 30.72 102 PRO A O 1
ATOM 822 N N . LEU A 1 103 ? 39.684 -5.307 -63.637 1.00 33.66 103 LEU A N 1
ATOM 823 C CA . LEU A 1 103 ? 38.482 -5.717 -62.918 1.00 33.66 103 LEU A CA 1
ATOM 824 C C . LEU A 1 103 ? 37.498 -6.297 -63.937 1.00 33.66 103 LEU A C 1
ATOM 826 O O . LEU A 1 103 ? 36.639 -5.602 -64.475 1.00 33.66 103 LEU A O 1
ATOM 830 N N . GLN A 1 104 ? 37.619 -7.594 -64.208 1.00 37.03 104 GLN A N 1
ATOM 831 C CA . GLN A 1 104 ? 36.517 -8.349 -64.782 1.00 37.03 104 GLN A CA 1
ATOM 832 C C . GLN A 1 104 ? 35.459 -8.505 -63.690 1.00 37.03 104 GLN A C 1
ATOM 834 O O . GLN A 1 104 ? 35.548 -9.366 -62.817 1.00 37.03 104 GLN A O 1
ATOM 839 N N . VAL A 1 105 ? 34.482 -7.599 -63.702 1.00 44.16 105 VAL A N 1
ATOM 840 C CA . VAL A 1 105 ? 33.282 -7.701 -62.873 1.00 44.16 105 VAL A CA 1
ATOM 841 C C . VAL A 1 105 ? 32.454 -8.852 -63.434 1.00 44.16 105 VAL A C 1
ATOM 843 O O . VAL A 1 105 ? 31.684 -8.671 -64.375 1.00 44.16 105 VAL A O 1
ATOM 846 N N . GLU A 1 106 ? 32.634 -10.057 -62.894 1.00 50.53 106 GLU A N 1
ATOM 847 C CA . GLU A 1 106 ? 31.688 -11.134 -63.168 1.00 50.53 106 GLU A CA 1
ATOM 848 C C . GLU A 1 106 ? 30.309 -10.741 -62.607 1.00 50.53 106 GLU A C 1
ATOM 850 O O . GLU A 1 106 ? 30.218 -10.228 -61.483 1.00 50.53 106 GLU A O 1
ATOM 855 N N . PRO A 1 107 ? 29.219 -10.939 -63.369 1.00 56.25 107 PRO A N 1
ATOM 856 C CA . PRO A 1 107 ? 27.879 -10.638 -62.891 1.00 56.25 107 PRO A CA 1
ATOM 857 C C . PRO A 1 107 ? 27.580 -11.454 -61.626 1.00 56.25 107 PRO A C 1
ATOM 859 O O . PRO A 1 107 ? 27.782 -12.668 -61.593 1.00 56.25 107 PRO A O 1
ATOM 862 N N . LEU A 1 108 ? 27.097 -10.770 -60.580 1.00 57.81 108 LEU A N 1
ATOM 863 C CA . LEU A 1 108 ? 26.661 -11.391 -59.325 1.00 57.81 108 LEU A CA 1
ATOM 864 C C . LEU A 1 108 ? 25.751 -12.587 -59.621 1.00 57.81 108 LEU A C 1
ATOM 866 O O . LEU A 1 108 ? 24.843 -12.489 -60.452 1.00 57.81 108 LEU A O 1
ATOM 870 N N . SER A 1 109 ? 25.949 -13.694 -58.900 1.00 70.19 109 SER A N 1
ATOM 871 C CA . SER A 1 109 ? 25.015 -14.814 -58.985 1.00 70.19 109 SER A CA 1
ATOM 872 C C . SER A 1 109 ? 23.590 -14.330 -58.661 1.00 70.19 109 SER A C 1
ATOM 874 O O . SER A 1 109 ? 23.419 -13.395 -57.866 1.00 70.19 109 SER A O 1
ATOM 876 N N . PRO A 1 110 ? 22.546 -14.951 -59.238 1.00 72.62 110 PRO A N 1
ATOM 877 C CA . PRO A 1 110 ? 21.164 -14.534 -59.002 1.00 72.62 110 PRO A CA 1
ATOM 878 C C . PRO A 1 110 ? 20.804 -14.434 -57.509 1.00 72.62 110 PRO A C 1
ATOM 880 O O . PRO A 1 110 ? 20.108 -13.506 -57.101 1.00 72.62 110 PRO A O 1
ATOM 883 N N . GLU A 1 111 ? 21.339 -15.335 -56.682 1.00 74.62 111 GLU A N 1
ATOM 884 C CA . GLU A 1 111 ? 21.148 -15.356 -55.226 1.00 74.62 111 GLU A CA 1
ATOM 885 C C . GLU A 1 111 ? 21.822 -14.164 -54.525 1.00 74.62 111 GLU A C 1
ATOM 887 O O . GLU A 1 111 ? 21.201 -13.503 -53.690 1.00 74.62 111 GLU A O 1
ATOM 892 N N . ALA A 1 112 ? 23.059 -13.823 -54.903 1.00 65.19 112 ALA A N 1
ATOM 893 C CA . ALA A 1 112 ? 23.779 -12.679 -54.340 1.00 65.19 112 ALA A CA 1
ATOM 894 C C . ALA A 1 112 ? 23.133 -11.338 -54.739 1.00 65.19 112 ALA A C 1
ATOM 896 O O . ALA A 1 112 ? 23.074 -10.403 -53.938 1.00 65.19 112 ALA A O 1
ATOM 897 N N . ALA A 1 113 ? 22.572 -11.254 -55.949 1.00 68.94 113 ALA A N 1
ATOM 898 C CA . ALA A 1 113 ? 21.815 -10.089 -56.403 1.00 68.94 113 ALA A CA 1
ATOM 899 C C . ALA A 1 113 ? 20.489 -9.905 -55.638 1.00 68.94 113 ALA A C 1
ATOM 901 O O . ALA A 1 113 ? 20.048 -8.776 -55.410 1.00 68.94 113 ALA A O 1
ATOM 902 N N . VAL A 1 114 ? 19.827 -10.993 -55.226 1.00 76.38 114 VAL A N 1
ATOM 903 C CA . VAL A 1 114 ? 18.646 -10.923 -54.347 1.00 76.38 114 VAL A CA 1
ATOM 904 C C . VAL A 1 114 ? 19.040 -10.438 -52.952 1.00 76.38 114 VAL A C 1
ATOM 906 O O . VAL A 1 114 ? 18.407 -9.516 -52.440 1.00 76.38 114 VAL A O 1
ATOM 909 N N . LEU A 1 115 ? 20.114 -10.978 -52.372 1.00 73.31 115 LEU A N 1
ATOM 910 C CA . LEU A 1 115 ? 20.560 -10.592 -51.032 1.00 73.31 115 LEU A CA 1
ATOM 911 C C . LEU A 1 115 ? 20.986 -9.116 -50.959 1.00 73.31 115 LEU A C 1
ATOM 913 O O . LEU A 1 115 ? 20.602 -8.421 -50.023 1.00 73.31 115 LEU A O 1
ATOM 917 N N . ASN A 1 116 ? 21.685 -8.602 -51.975 1.00 70.50 116 ASN A N 1
ATOM 918 C CA . ASN A 1 116 ? 22.050 -7.182 -52.044 1.00 70.50 116 ASN A CA 1
ATOM 919 C C . ASN A 1 116 ? 20.827 -6.259 -52.157 1.00 70.50 116 ASN A C 1
ATOM 921 O O . ASN A 1 116 ? 20.803 -5.188 -51.551 1.00 70.50 116 ASN A O 1
ATOM 925 N N . ARG A 1 117 ? 19.778 -6.675 -52.879 1.00 76.50 117 ARG A N 1
ATOM 926 C CA . ARG A 1 117 ? 18.505 -5.932 -52.923 1.00 76.50 117 ARG A CA 1
ATOM 927 C C . ARG A 1 117 ? 17.790 -5.932 -51.573 1.00 76.50 117 ARG A C 1
ATOM 929 O O . ARG A 1 117 ? 17.199 -4.930 -51.191 1.00 76.50 117 ARG A O 1
ATOM 936 N N . MET A 1 118 ? 17.861 -7.034 -50.827 1.00 78.31 118 MET A N 1
ATOM 937 C CA . MET A 1 118 ? 17.320 -7.081 -49.467 1.00 78.31 118 MET A CA 1
ATOM 938 C C . MET A 1 118 ? 18.123 -6.195 -48.510 1.00 78.31 118 MET A C 1
ATOM 940 O O . MET A 1 118 ? 17.521 -5.467 -47.728 1.00 78.31 118 MET A O 1
ATOM 944 N N . LEU A 1 119 ? 19.456 -6.223 -48.599 1.00 79.81 119 LEU A N 1
ATOM 945 C CA . LEU A 1 119 ? 20.347 -5.426 -47.757 1.00 79.81 119 LEU A CA 1
ATOM 946 C C . LEU A 1 119 ? 20.110 -3.922 -47.959 1.00 79.81 119 LEU A C 1
ATOM 948 O O . LEU A 1 119 ? 19.836 -3.210 -46.997 1.00 79.81 119 LEU A O 1
ATOM 952 N N . THR A 1 120 ? 20.114 -3.464 -49.210 1.00 73.81 120 THR A N 1
ATOM 953 C CA . THR A 1 120 ? 19.850 -2.057 -49.562 1.00 73.81 120 THR A CA 1
ATOM 954 C C . THR A 1 120 ? 18.482 -1.596 -49.058 1.00 73.81 120 THR A C 1
ATOM 956 O O . THR A 1 120 ? 18.387 -0.582 -48.370 1.00 73.81 120 THR A O 1
ATOM 959 N N . HIS A 1 121 ? 17.435 -2.403 -49.254 1.00 81.69 121 HIS A N 1
ATOM 960 C CA . HIS A 1 121 ? 16.101 -2.111 -48.714 1.00 81.69 121 HIS A CA 1
ATOM 961 C C . HIS A 1 121 ? 16.076 -2.029 -47.180 1.00 81.69 121 HIS A C 1
ATOM 963 O O . HIS A 1 121 ? 15.358 -1.215 -46.595 1.00 81.69 121 HIS A O 1
ATOM 969 N N . THR A 1 122 ? 16.844 -2.877 -46.489 1.00 81.50 122 THR A N 1
ATOM 970 C CA . THR A 1 122 ? 16.947 -2.806 -45.024 1.00 81.50 122 THR A CA 1
ATOM 971 C C . THR A 1 122 ? 17.711 -1.574 -44.548 1.00 81.50 122 THR A C 1
ATOM 973 O O . THR A 1 122 ? 17.312 -0.975 -43.550 1.00 81.50 122 THR A O 1
ATOM 976 N N . GLU A 1 123 ? 18.753 -1.153 -45.264 1.00 82.19 123 GLU A N 1
ATOM 977 C CA . GLU A 1 123 ? 19.524 0.057 -44.957 1.00 82.19 123 GLU A CA 1
ATOM 978 C C . GLU A 1 123 ? 18.685 1.327 -45.156 1.00 82.19 123 GLU A C 1
ATOM 980 O O . GLU A 1 123 ? 18.698 2.218 -44.301 1.00 82.19 123 GLU A O 1
ATOM 985 N N . GLU A 1 124 ? 17.875 1.384 -46.215 1.00 87.00 124 GLU A N 1
ATOM 986 C CA . GLU A 1 124 ? 16.924 2.476 -46.460 1.00 87.00 124 GLU A CA 1
ATOM 987 C C . GLU A 1 124 ? 15.871 2.564 -45.348 1.00 87.00 124 GLU A C 1
ATOM 989 O O . GLU A 1 124 ? 15.624 3.638 -44.789 1.00 87.00 124 GLU A O 1
ATOM 994 N N . LYS A 1 125 ? 15.300 1.422 -44.941 1.00 89.06 125 LYS A N 1
ATOM 995 C CA . LYS A 1 125 ? 14.359 1.362 -43.811 1.00 89.06 125 LYS A CA 1
ATOM 996 C C . LYS A 1 125 ? 14.989 1.822 -42.501 1.00 89.06 125 LYS A C 1
ATOM 998 O O . LYS A 1 125 ? 14.356 2.569 -41.754 1.00 89.06 125 LYS A O 1
ATOM 1003 N N . LEU A 1 126 ? 16.218 1.392 -42.216 1.00 86.88 126 LEU A N 1
ATOM 1004 C CA . LEU A 1 126 ? 16.944 1.792 -41.012 1.00 86.88 126 LEU A CA 1
ATOM 1005 C C . LEU A 1 126 ? 17.205 3.305 -41.002 1.00 86.88 126 LEU A C 1
ATOM 1007 O O . LEU A 1 126 ? 17.083 3.947 -39.959 1.00 86.88 126 LEU A O 1
ATOM 1011 N N . THR A 1 127 ? 17.522 3.876 -42.164 1.00 89.38 127 THR A N 1
ATOM 1012 C CA . THR A 1 127 ? 17.746 5.317 -42.336 1.00 89.38 127 THR A CA 1
ATOM 1013 C C . THR A 1 127 ? 16.463 6.105 -42.067 1.00 89.38 127 THR A C 1
ATOM 1015 O O . THR A 1 127 ? 16.470 6.985 -41.207 1.00 89.38 127 THR A O 1
ATOM 1018 N N . MET A 1 128 ? 15.331 5.700 -42.655 1.00 89.06 128 MET A N 1
ATOM 1019 C CA . MET A 1 128 ? 14.027 6.317 -42.364 1.00 89.06 128 MET A CA 1
ATOM 1020 C C . MET A 1 128 ? 13.636 6.213 -40.883 1.00 89.06 128 MET A C 1
ATOM 1022 O O . MET A 1 128 ? 13.072 7.145 -40.308 1.00 89.06 128 MET A O 1
ATOM 1026 N N . MET A 1 129 ? 13.915 5.079 -40.232 1.00 91.56 129 MET A N 1
ATOM 1027 C CA . MET A 1 129 ? 13.636 4.922 -38.801 1.00 91.56 129 MET A CA 1
ATOM 1028 C C . MET A 1 129 ? 14.476 5.874 -37.946 1.00 91.56 129 MET A C 1
ATOM 1030 O O . MET A 1 129 ? 13.944 6.458 -37.003 1.00 91.56 129 MET A O 1
ATOM 1034 N N . ARG A 1 130 ? 15.759 6.066 -38.277 1.00 88.38 130 ARG A N 1
ATOM 1035 C CA . ARG A 1 130 ? 16.642 7.003 -37.564 1.00 88.38 130 ARG A CA 1
ATOM 1036 C C . ARG A 1 130 ? 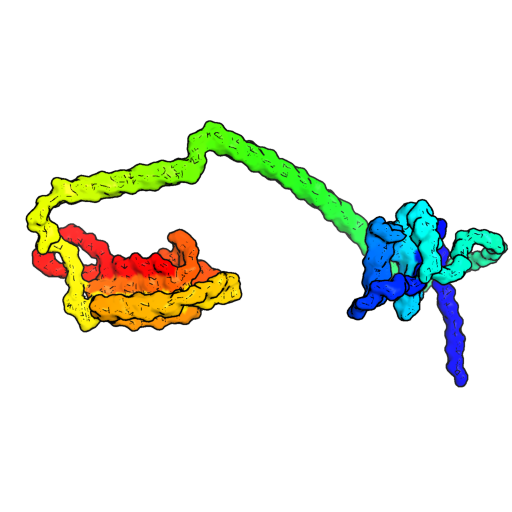16.147 8.443 -37.665 1.00 88.38 130 ARG A C 1
ATOM 1038 O O . ARG A 1 130 ? 16.087 9.124 -36.646 1.00 88.38 130 ARG A O 1
ATOM 1045 N N . GLU A 1 131 ? 15.730 8.877 -38.852 1.00 92.94 131 GLU A N 1
ATOM 1046 C CA . GLU A 1 131 ? 15.167 10.219 -39.055 1.00 92.94 131 GLU A CA 1
ATOM 1047 C C . GLU A 1 131 ? 13.886 10.432 -38.238 1.00 92.94 131 GLU A C 1
ATOM 1049 O O . GLU A 1 131 ? 13.713 11.472 -37.600 1.00 92.94 131 GLU A O 1
ATOM 1054 N N . ARG A 1 132 ? 13.010 9.420 -38.173 1.00 93.94 132 ARG A N 1
ATOM 1055 C CA . ARG A 1 132 ? 11.796 9.477 -37.342 1.00 93.94 132 ARG A CA 1
ATOM 1056 C C . ARG A 1 132 ? 12.107 9.574 -35.853 1.00 93.94 132 ARG A C 1
ATOM 1058 O O . ARG A 1 132 ? 11.423 10.316 -35.154 1.00 93.94 132 ARG A O 1
ATOM 1065 N N . VAL A 1 133 ? 13.100 8.830 -35.368 1.00 91.56 133 VAL A N 1
ATOM 1066 C CA . VAL A 1 133 ? 13.527 8.906 -33.963 1.00 91.56 133 VAL A CA 1
ATOM 1067 C C . VAL A 1 133 ? 14.056 10.302 -33.653 1.00 91.56 133 VAL A C 1
ATOM 1069 O O . VAL A 1 133 ? 13.614 10.892 -32.675 1.00 91.56 133 VAL A O 1
ATOM 1072 N N . LEU A 1 134 ? 14.903 10.869 -34.516 1.00 92.81 134 LEU A N 1
ATOM 1073 C CA . LEU A 1 134 ? 15.430 12.223 -34.331 1.00 92.81 134 LEU A CA 1
ATOM 1074 C C . LEU A 1 134 ? 14.309 13.274 -34.267 1.00 92.81 134 LEU A C 1
ATOM 1076 O O . LEU A 1 134 ? 14.306 14.124 -33.380 1.00 92.81 134 LEU A O 1
ATOM 1080 N N . ALA A 1 135 ? 13.316 13.175 -35.156 1.00 92.62 135 ALA A N 1
ATOM 1081 C CA . ALA A 1 135 ? 12.163 14.073 -35.156 1.00 92.62 135 ALA A CA 1
ATOM 1082 C C . ALA A 1 135 ? 11.295 13.941 -33.891 1.00 92.62 135 ALA A C 1
ATOM 1084 O O . ALA A 1 135 ? 10.709 14.924 -33.439 1.00 92.62 135 ALA A O 1
ATOM 1085 N N . LEU A 1 136 ? 11.180 12.737 -33.323 1.00 90.81 136 LEU A N 1
ATOM 1086 C CA . LEU A 1 136 ? 10.461 12.522 -32.065 1.00 90.81 136 LEU A CA 1
ATOM 1087 C C . LEU A 1 136 ? 11.235 13.062 -30.863 1.00 90.81 136 LEU A C 1
ATOM 1089 O O . LEU A 1 136 ? 10.609 13.640 -29.981 1.00 90.81 136 LEU A O 1
ATOM 1093 N N . THR A 1 137 ? 12.560 12.917 -30.845 1.00 89.69 137 THR A N 1
ATOM 1094 C CA . THR A 1 137 ? 13.407 13.499 -29.797 1.00 89.69 137 THR A CA 1
ATOM 1095 C C . THR A 1 137 ? 13.267 15.017 -29.769 1.00 89.69 137 THR A C 1
ATOM 1097 O O . THR A 1 137 ? 12.979 15.564 -28.714 1.00 89.69 137 THR A O 1
ATOM 1100 N 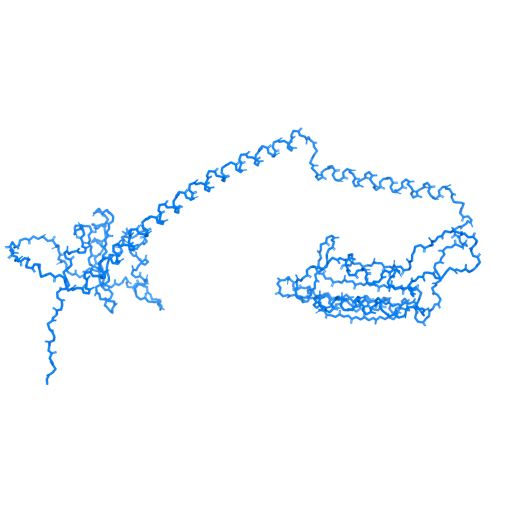N . GLN A 1 138 ? 13.320 15.681 -30.930 1.00 94.31 138 GLN A N 1
ATOM 1101 C CA . GLN A 1 138 ? 13.124 17.133 -31.000 1.00 94.31 138 GLN A CA 1
ATOM 1102 C C . GLN A 1 138 ? 11.761 17.563 -30.436 1.00 94.31 138 GLN A C 1
ATOM 1104 O O . GLN A 1 138 ? 11.678 18.489 -29.639 1.00 94.31 138 GLN A O 1
ATOM 1109 N N . LYS A 1 139 ? 10.684 16.852 -30.797 1.00 94.06 139 LYS A N 1
ATOM 1110 C CA . LYS A 1 139 ? 9.344 17.135 -30.256 1.00 94.06 139 LYS A CA 1
ATOM 1111 C C . LYS A 1 139 ? 9.257 16.914 -28.748 1.00 94.06 139 LYS A C 1
ATOM 1113 O O . LYS A 1 139 ? 8.475 17.586 -28.084 1.00 94.06 139 LYS A O 1
ATOM 1118 N N . LEU A 1 140 ? 9.995 15.941 -28.216 1.00 91.69 140 LEU A N 1
ATOM 1119 C CA . LEU A 1 140 ? 10.040 15.684 -26.781 1.00 91.69 140 LEU A CA 1
ATOM 1120 C C . LEU A 1 140 ? 10.752 16.822 -26.042 1.00 91.69 140 LEU A C 1
ATOM 1122 O O . LEU A 1 140 ? 10.278 17.229 -24.982 1.00 91.69 140 LEU A O 1
ATOM 1126 N N . ASP A 1 141 ? 11.834 17.353 -26.611 1.00 93.06 141 ASP A N 1
ATOM 1127 C CA . ASP A 1 141 ? 12.552 18.504 -26.059 1.00 93.06 141 ASP A CA 1
ATOM 1128 C C . ASP A 1 141 ? 11.647 19.748 -26.031 1.00 93.06 141 ASP A C 1
ATOM 1130 O O . ASP A 1 141 ? 11.529 20.392 -24.987 1.00 93.06 141 ASP A O 1
ATOM 1134 N N . ASP A 1 142 ? 10.912 20.014 -27.119 1.00 92.62 142 ASP A N 1
ATOM 1135 C CA . ASP A 1 142 ? 9.963 21.134 -27.205 1.00 92.62 142 ASP A CA 1
ATOM 1136 C C . ASP A 1 142 ? 8.858 21.036 -26.128 1.00 92.62 142 ASP A C 1
ATOM 1138 O O . ASP A 1 142 ? 8.568 22.005 -25.425 1.00 92.62 142 ASP A O 1
ATOM 1142 N N . VAL A 1 143 ? 8.268 19.846 -25.943 1.00 91.88 143 VAL A N 1
ATOM 1143 C CA . VAL A 1 143 ? 7.238 19.600 -24.911 1.00 91.88 143 VAL A CA 1
ATOM 1144 C C . VAL A 1 143 ? 7.809 19.718 -23.497 1.00 91.88 143 VAL A C 1
ATOM 1146 O O . VAL A 1 143 ? 7.116 20.153 -22.575 1.00 91.88 143 VAL A O 1
ATOM 1149 N N . THR A 1 144 ? 9.063 19.316 -23.300 1.00 91.56 144 THR A N 1
ATOM 1150 C CA . THR A 1 144 ? 9.724 19.411 -21.993 1.00 91.56 144 THR A CA 1
ATOM 1151 C C . THR A 1 144 ? 9.941 20.871 -21.610 1.00 91.56 144 THR A C 1
ATOM 1153 O O . THR A 1 144 ? 9.627 21.245 -20.481 1.00 91.56 144 THR A O 1
ATOM 1156 N N . LEU A 1 145 ? 10.364 21.706 -22.563 1.00 95.31 145 LEU A N 1
ATOM 1157 C CA . LEU A 1 145 ? 10.504 23.146 -22.360 1.00 95.31 145 LEU A CA 1
ATOM 1158 C C . LEU A 1 145 ? 9.155 23.808 -22.024 1.00 95.31 145 LEU A C 1
ATOM 1160 O O . LEU A 1 145 ? 9.056 24.536 -21.039 1.00 95.31 145 LEU A O 1
ATOM 1164 N N . GLU A 1 146 ? 8.090 23.493 -22.772 1.00 94.50 146 GLU A N 1
ATOM 1165 C CA . GLU A 1 146 ? 6.743 24.024 -22.502 1.00 94.50 146 GLU A CA 1
ATOM 1166 C C . GLU A 1 146 ? 6.237 23.621 -21.104 1.00 94.50 146 GLU A C 1
ATOM 1168 O O . GLU A 1 146 ? 5.623 24.418 -20.388 1.00 94.50 146 GLU A O 1
ATOM 1173 N N . LYS A 1 147 ? 6.533 22.390 -20.670 1.00 91.44 147 LYS A N 1
ATOM 1174 C CA . LYS A 1 147 ? 6.198 21.917 -19.324 1.00 91.44 147 LYS A CA 1
ATOM 1175 C C . LYS A 1 147 ? 6.925 22.715 -18.240 1.00 91.44 147 LYS A C 1
ATOM 1177 O O . LYS A 1 147 ? 6.303 23.044 -17.231 1.00 91.44 147 LYS A O 1
ATOM 1182 N N . GLU A 1 148 ? 8.211 23.006 -18.416 1.00 93.69 148 GLU A N 1
ATOM 1183 C CA . GLU A 1 148 ? 8.991 23.798 -17.457 1.00 93.69 148 GLU A CA 1
ATOM 1184 C C . GLU A 1 148 ? 8.466 25.236 -17.354 1.00 93.69 148 GLU A C 1
ATOM 1186 O O . GLU A 1 148 ? 8.294 25.752 -16.248 1.00 93.69 148 GLU A O 1
ATOM 1191 N N . GLU A 1 149 ? 8.109 25.856 -18.483 1.00 93.94 149 GLU A N 1
ATOM 1192 C CA . GLU A 1 149 ? 7.489 27.185 -18.506 1.00 93.94 149 GLU A CA 1
ATOM 1193 C C . GLU A 1 149 ? 6.128 27.204 -17.798 1.00 93.94 149 GLU A C 1
ATOM 1195 O O . GLU A 1 149 ? 5.835 28.109 -17.009 1.00 93.94 149 GLU A O 1
ATOM 1200 N N . LEU A 1 150 ? 5.284 26.199 -18.048 1.00 88.81 150 LEU A N 1
ATOM 1201 C CA . LEU A 1 150 ? 3.995 26.065 -17.372 1.00 88.81 150 LEU A CA 1
ATOM 1202 C C . LEU A 1 150 ? 4.166 25.826 -15.872 1.00 88.81 150 LEU A C 1
ATOM 1204 O O . LEU A 1 150 ? 3.431 26.427 -15.090 1.00 88.81 150 LEU A O 1
ATOM 1208 N N . GLN A 1 151 ? 5.145 25.018 -15.465 1.00 88.69 151 GLN A N 1
ATOM 1209 C CA . GLN A 1 151 ? 5.444 24.793 -14.054 1.00 88.69 151 GLN A CA 1
ATOM 1210 C C . GLN A 1 151 ? 5.878 26.093 -13.370 1.00 88.69 151 GLN A C 1
ATOM 1212 O O . GLN A 1 151 ? 5.323 26.449 -12.337 1.00 88.69 151 GLN A O 1
ATOM 1217 N N . ALA A 1 152 ? 6.769 26.871 -13.990 1.00 90.50 152 ALA A N 1
ATOM 1218 C CA . ALA A 1 152 ? 7.174 28.171 -13.458 1.00 90.50 152 ALA A CA 1
ATOM 1219 C C . ALA A 1 152 ? 5.988 29.151 -13.335 1.00 90.50 152 ALA A C 1
ATOM 1221 O O . ALA A 1 152 ? 5.908 29.925 -12.380 1.00 90.50 152 ALA A O 1
ATOM 1222 N N . ARG A 1 153 ? 5.031 29.110 -14.275 1.00 88.31 153 ARG A N 1
ATOM 1223 C CA . ARG A 1 153 ? 3.795 29.910 -14.197 1.00 88.31 153 ARG A CA 1
ATOM 1224 C C . ARG A 1 153 ? 2.863 29.445 -13.081 1.00 88.31 153 ARG A C 1
ATOM 1226 O O . ARG A 1 153 ? 2.226 30.295 -12.464 1.00 88.31 153 ARG A O 1
ATOM 1233 N N . VAL A 1 154 ? 2.766 28.139 -12.833 1.00 82.38 154 VAL A N 1
ATOM 1234 C CA . VAL A 1 154 ? 2.012 27.586 -11.698 1.00 82.38 154 VAL A CA 1
ATOM 1235 C C . VAL A 1 154 ? 2.641 28.052 -10.387 1.00 82.38 154 VAL A C 1
ATOM 1237 O O . VAL A 1 154 ? 1.938 28.658 -9.584 1.00 82.38 154 VAL A O 1
ATOM 1240 N N . ASP A 1 155 ? 3.955 27.906 -10.228 1.00 82.56 155 ASP A N 1
ATOM 1241 C CA . ASP A 1 155 ? 4.683 28.322 -9.024 1.00 82.56 155 ASP A CA 1
ATOM 1242 C C . ASP A 1 155 ? 4.540 29.838 -8.755 1.00 82.56 155 ASP A C 1
ATOM 1244 O O . ASP A 1 155 ? 4.403 30.281 -7.612 1.00 82.56 155 ASP A O 1
ATOM 1248 N N . GLU A 1 156 ? 4.543 30.669 -9.804 1.00 84.75 156 GLU A N 1
ATOM 1249 C CA . GLU A 1 156 ? 4.312 32.115 -9.685 1.00 84.75 156 GLU A CA 1
ATOM 1250 C C . GLU A 1 156 ? 2.858 32.441 -9.300 1.00 84.75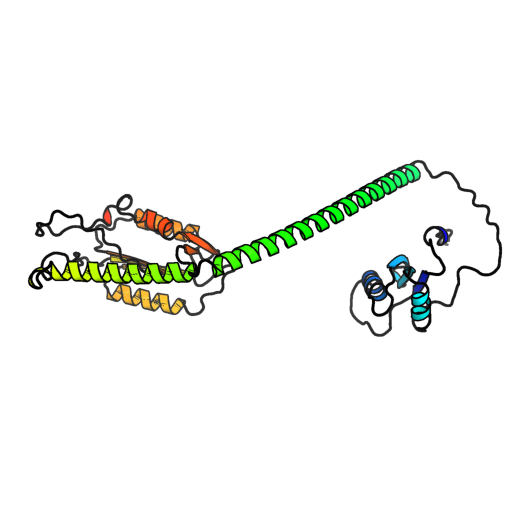 156 GLU A C 1
ATOM 1252 O O . GLU A 1 156 ? 2.611 33.330 -8.484 1.00 84.75 156 GLU A O 1
ATOM 1257 N N . LEU A 1 157 ? 1.872 31.721 -9.846 1.00 74.12 157 LEU A N 1
ATOM 1258 C CA . LEU A 1 157 ? 0.469 31.876 -9.449 1.00 74.12 157 LEU A CA 1
ATOM 1259 C C . LEU A 1 157 ? 0.237 31.440 -7.996 1.00 74.12 157 LEU A C 1
ATOM 1261 O O . LEU A 1 157 ? -0.504 32.121 -7.283 1.00 74.12 157 LEU A O 1
ATOM 1265 N N . GLU A 1 158 ? 0.908 30.379 -7.546 1.00 69.75 158 GLU A N 1
ATOM 1266 C CA . GLU A 1 158 ? 0.936 29.941 -6.146 1.00 69.75 158 GLU A CA 1
ATOM 1267 C C . GLU A 1 158 ? 1.582 30.988 -5.230 1.00 69.75 158 GLU A C 1
ATOM 1269 O O . GLU A 1 158 ? 1.093 31.228 -4.130 1.00 69.75 158 GLU A O 1
ATOM 1274 N N . ARG A 1 159 ? 2.636 31.684 -5.678 1.00 73.12 159 ARG A N 1
ATOM 1275 C CA . ARG A 1 159 ? 3.214 32.805 -4.916 1.00 73.12 159 ARG A CA 1
ATOM 1276 C C . ARG A 1 159 ? 2.297 34.027 -4.850 1.00 73.12 159 ARG A C 1
ATOM 1278 O O . ARG A 1 159 ? 2.270 34.710 -3.827 1.00 73.12 159 ARG A O 1
ATOM 1285 N N . ARG A 1 160 ? 1.561 34.335 -5.926 1.00 70.62 160 ARG A N 1
ATOM 1286 C CA . ARG A 1 160 ? 0.675 35.516 -6.003 1.00 70.62 160 ARG A CA 1
ATOM 1287 C C . ARG A 1 160 ? -0.646 35.321 -5.261 1.00 70.62 160 ARG A C 1
ATOM 1289 O O . ARG A 1 160 ? -1.166 36.285 -4.698 1.00 70.62 160 ARG A O 1
ATOM 1296 N N . GLN A 1 161 ? -1.186 34.105 -5.223 1.00 60.91 161 GLN A N 1
ATOM 1297 C CA . GLN A 1 161 ? -2.262 33.735 -4.305 1.00 60.91 161 GLN A CA 1
ATOM 1298 C C . GLN A 1 161 ? -1.621 33.314 -2.982 1.00 60.91 161 GLN A C 1
ATOM 1300 O O . GLN A 1 161 ? -1.359 32.142 -2.779 1.00 60.91 161 GLN A O 1
ATOM 1305 N N . GLY A 1 162 ? -1.311 34.279 -2.111 1.00 58.91 162 GLY A N 1
ATOM 1306 C CA . GLY A 1 162 ? -0.472 34.112 -0.912 1.00 58.91 162 GLY A CA 1
ATOM 1307 C C . GLY A 1 162 ? -1.000 33.205 0.213 1.00 58.91 162 GLY A C 1
ATOM 1308 O O . GLY A 1 162 ? -0.933 33.589 1.376 1.00 58.91 162 GLY A O 1
ATOM 1309 N N . LEU A 1 163 ? -1.508 32.020 -0.107 1.00 59.78 163 LEU A N 1
ATOM 1310 C CA . LEU A 1 163 ? -1.849 30.932 0.797 1.00 59.78 163 LEU A CA 1
ATOM 1311 C C . LEU A 1 163 ? -1.459 29.633 0.090 1.00 59.78 163 LEU A C 1
ATOM 1313 O O . LEU A 1 163 ? -2.149 29.193 -0.829 1.00 59.78 163 LEU A O 1
ATOM 1317 N N . SER A 1 164 ? -0.356 29.021 0.529 1.00 67.31 164 SER A N 1
ATOM 1318 C CA . SER A 1 164 ? -0.011 27.657 0.122 1.00 67.31 164 SER A CA 1
ATOM 1319 C C . SER A 1 164 ? -1.228 26.748 0.349 1.00 67.31 164 SER A C 1
ATOM 1321 O O . SER A 1 164 ? -1.888 26.889 1.386 1.00 67.31 164 SER A O 1
ATOM 1323 N N . PRO A 1 165 ? -1.541 25.802 -0.556 1.00 63.06 165 PRO A N 1
ATOM 1324 C CA . PRO A 1 165 ? -2.573 24.797 -0.312 1.00 63.06 165 PRO A CA 1
ATOM 1325 C C . PRO A 1 165 ? -2.398 24.113 1.049 1.00 63.06 165 PRO A C 1
ATOM 1327 O O . PRO A 1 165 ? -3.376 23.902 1.762 1.00 63.06 165 PRO A O 1
ATOM 1330 N N . ASP A 1 166 ? -1.152 23.882 1.466 1.00 67.69 166 ASP A N 1
ATOM 1331 C CA . ASP A 1 166 ? -0.836 23.307 2.771 1.00 67.69 166 ASP A CA 1
ATOM 1332 C C . ASP A 1 166 ? -1.113 24.278 3.929 1.00 67.69 166 ASP A C 1
ATOM 1334 O O . ASP A 1 166 ? -1.544 23.851 4.998 1.00 67.69 166 ASP A O 1
ATOM 1338 N N . ASP A 1 167 ? -0.907 25.585 3.739 1.00 71.00 167 ASP A N 1
ATOM 1339 C CA . ASP A 1 167 ? -1.271 26.606 4.732 1.00 71.00 167 ASP A CA 1
ATOM 1340 C C . ASP A 1 167 ? -2.788 26.752 4.862 1.00 71.00 167 ASP A C 1
ATOM 1342 O O . ASP A 1 167 ? -3.305 26.866 5.975 1.00 71.00 167 ASP A O 1
ATOM 1346 N N . ALA A 1 168 ? -3.517 26.695 3.745 1.00 68.06 168 ALA A N 1
ATOM 1347 C CA . ALA A 1 168 ? -4.975 26.705 3.739 1.00 68.06 168 ALA A CA 1
ATOM 1348 C C . ALA A 1 168 ? -5.542 25.452 4.424 1.00 68.06 168 ALA A C 1
ATOM 1350 O O . ALA A 1 168 ? -6.465 25.559 5.234 1.00 68.06 168 ALA A O 1
ATOM 1351 N N . VAL A 1 169 ? -4.956 24.277 4.164 1.00 77.12 169 VAL A N 1
ATOM 1352 C CA . VAL A 1 169 ? -5.308 23.022 4.844 1.00 77.12 169 VAL A CA 1
ATOM 1353 C C . VAL A 1 169 ? -5.013 23.121 6.340 1.00 77.12 169 VAL A C 1
ATOM 1355 O O . VAL A 1 169 ? -5.918 22.879 7.134 1.00 77.12 169 VAL A O 1
ATOM 1358 N N . ARG A 1 170 ? -3.820 23.578 6.747 1.00 78.88 170 ARG A N 1
ATOM 1359 C CA . ARG A 1 170 ? -3.467 23.778 8.166 1.00 78.88 170 ARG A CA 1
ATOM 1360 C C . ARG A 1 170 ? -4.419 24.742 8.877 1.00 78.88 170 ARG A C 1
ATOM 1362 O O . ARG A 1 170 ? -4.840 24.484 10.007 1.00 78.88 170 ARG A O 1
ATOM 1369 N N . ALA A 1 171 ? -4.785 25.847 8.228 1.00 77.75 171 ALA A N 1
ATOM 1370 C CA . ALA A 1 171 ? -5.731 26.815 8.774 1.00 77.75 171 ALA A CA 1
ATOM 1371 C C . ALA A 1 171 ? -7.138 26.211 8.928 1.00 77.75 171 ALA A C 1
ATOM 1373 O O . ALA A 1 171 ? -7.776 26.386 9.968 1.00 77.75 171 ALA A O 1
ATOM 1374 N N . LEU A 1 172 ? -7.603 25.452 7.931 1.00 81.69 172 LEU A N 1
ATOM 1375 C CA . LEU A 1 172 ? -8.890 24.756 7.977 1.00 81.69 172 LEU A CA 1
ATOM 1376 C C . LEU A 1 172 ? -8.910 23.634 9.022 1.00 81.69 172 LEU A C 1
ATOM 1378 O O . LEU A 1 172 ? -9.938 23.426 9.666 1.00 81.69 172 LEU A O 1
ATOM 1382 N N . GLU A 1 173 ? -7.808 22.913 9.217 1.00 87.19 173 GLU A N 1
ATOM 1383 C CA . GLU A 1 173 ? -7.673 21.890 10.258 1.00 87.19 173 GLU A CA 1
ATOM 1384 C C . GLU A 1 173 ? -7.731 22.510 11.657 1.00 87.19 173 GLU A C 1
ATOM 1386 O O . GLU A 1 173 ? -8.516 22.056 12.495 1.00 87.19 173 GLU A O 1
ATOM 1391 N N . SER A 1 174 ? -6.995 23.602 11.877 1.00 86.12 174 SER A N 1
ATOM 1392 C CA . SER A 1 174 ? -7.005 24.358 13.135 1.00 86.12 174 SER A CA 1
ATOM 1393 C C . SER A 1 174 ? -8.398 24.912 13.466 1.00 86.12 174 SER A C 1
ATOM 1395 O O . SER A 1 174 ? -8.896 24.764 14.588 1.00 86.12 174 SER A O 1
ATOM 1397 N N . GLU A 1 175 ? -9.097 25.476 12.475 1.00 90.50 175 GLU A N 1
ATOM 1398 C CA . GLU A 1 175 ? -10.456 25.991 12.668 1.00 90.50 175 GLU A CA 1
ATOM 1399 C C . GLU A 1 175 ? -11.473 24.859 12.909 1.00 90.50 175 GLU A C 1
ATOM 1401 O O . GLU A 1 175 ? -12.348 24.971 13.773 1.00 90.50 175 GLU A O 1
ATOM 1406 N N . ASN A 1 176 ? -11.332 23.717 12.227 1.00 85.12 176 ASN A N 1
ATOM 1407 C CA . ASN A 1 176 ? -12.153 22.531 12.491 1.00 85.12 176 ASN A CA 1
ATOM 1408 C C . ASN A 1 176 ? -11.955 21.995 13.913 1.00 85.12 176 ASN A C 1
ATOM 1410 O O . ASN A 1 176 ? -12.924 21.596 14.570 1.00 85.12 176 ASN A O 1
ATOM 1414 N N . GLU A 1 177 ? -10.722 21.985 14.412 1.00 90.31 177 GLU A N 1
ATOM 1415 C CA . GLU A 1 177 ? -10.418 21.572 15.778 1.00 90.31 177 GLU A CA 1
ATOM 1416 C C . GLU A 1 177 ? -11.015 22.544 16.805 1.00 90.31 177 GLU A C 1
ATOM 1418 O O . GLU A 1 177 ? -11.675 22.125 17.765 1.00 90.31 177 GLU A O 1
ATOM 1423 N N . ARG A 1 178 ? -10.905 23.853 16.555 1.00 93.25 178 ARG A N 1
ATOM 1424 C CA . ARG A 1 178 ? -11.546 24.893 17.369 1.00 93.25 178 ARG A CA 1
ATOM 1425 C C . ARG A 1 178 ? -13.065 24.716 17.430 1.00 93.25 178 ARG A C 1
ATOM 1427 O O . ARG A 1 178 ? -13.639 24.737 18.524 1.00 93.25 178 ARG A O 1
ATOM 1434 N N . LEU A 1 179 ? -13.723 24.505 16.290 1.00 89.31 179 LEU A N 1
ATOM 1435 C CA . LEU A 1 179 ? -15.171 24.293 16.215 1.00 89.31 179 LEU A CA 1
ATOM 1436 C C . LEU A 1 179 ? -15.597 22.992 16.905 1.00 89.31 179 LEU A C 1
ATOM 1438 O O . LEU A 1 179 ? -16.591 22.983 17.636 1.00 89.31 179 LEU A O 1
ATOM 1442 N N . ARG A 1 180 ? -14.830 21.903 16.761 1.00 81.62 180 ARG A N 1
ATOM 1443 C CA . ARG A 1 180 ? -15.059 20.651 17.506 1.00 81.62 180 ARG A CA 1
ATOM 1444 C C . ARG A 1 180 ? -14.988 20.871 19.012 1.00 81.62 180 ARG A C 1
ATOM 1446 O O . ARG A 1 180 ? -15.888 20.426 19.728 1.00 81.62 180 ARG A O 1
ATOM 1453 N N . ASN A 1 181 ? -13.987 21.608 19.484 1.00 82.56 181 ASN A N 1
ATOM 1454 C CA . ASN A 1 181 ? -13.818 21.929 20.900 1.00 82.56 181 ASN A CA 1
ATOM 1455 C C . ASN A 1 181 ? -14.938 22.842 21.422 1.00 82.56 181 ASN A C 1
ATOM 1457 O O . ASN A 1 181 ? -15.456 22.622 22.521 1.00 82.56 181 ASN A O 1
ATOM 1461 N N . GLN A 1 182 ? -15.394 23.812 20.624 1.00 88.44 182 GLN A N 1
ATOM 1462 C CA . GLN A 1 182 ? -16.573 24.616 20.956 1.00 88.44 182 GLN A CA 1
ATOM 1463 C C . GLN A 1 182 ? -17.851 23.774 21.025 1.00 88.44 182 GLN A C 1
ATOM 1465 O O . GLN A 1 182 ? -18.635 23.931 21.962 1.00 88.44 182 GLN A O 1
ATOM 1470 N N . LEU A 1 183 ? -18.066 22.859 20.077 1.00 80.19 183 LEU A N 1
ATOM 1471 C CA . LEU A 1 183 ? -19.209 21.943 20.083 1.00 80.19 183 LEU A CA 1
ATOM 1472 C C . LEU A 1 183 ? -19.160 20.970 21.262 1.00 80.19 183 LEU A C 1
ATOM 1474 O O . LEU A 1 183 ? -20.208 20.620 21.802 1.00 80.19 183 LEU A O 1
ATOM 1478 N N . TYR A 1 184 ? -17.968 20.532 21.666 1.00 70.25 184 TYR A N 1
ATOM 1479 C CA . TYR A 1 184 ? -17.768 19.695 22.844 1.00 70.25 184 TYR A CA 1
ATOM 1480 C C . TYR A 1 184 ? -18.118 20.459 24.128 1.00 70.25 184 TYR A C 1
ATOM 1482 O O . TYR A 1 184 ? -18.935 19.987 24.917 1.00 70.25 184 TYR A O 1
ATOM 1490 N N . ARG A 1 185 ? -17.619 21.694 24.279 1.00 79.00 185 ARG A N 1
ATOM 1491 C CA . ARG A 1 185 ? -17.945 22.579 25.411 1.00 79.00 185 ARG A CA 1
ATOM 1492 C C . ARG A 1 185 ? -19.426 22.942 25.479 1.00 79.00 185 ARG A C 1
ATOM 1494 O O . ARG A 1 185 ? -20.009 22.844 26.551 1.00 79.00 185 ARG A O 1
ATOM 1501 N N . LYS A 1 186 ? -20.057 23.282 24.348 1.00 79.12 186 LYS A N 1
ATOM 1502 C CA . LYS A 1 186 ? -21.509 23.535 24.284 1.00 79.12 186 LYS A CA 1
ATOM 1503 C C . LYS A 1 186 ? -22.328 22.300 24.676 1.00 79.12 186 LYS A C 1
ATOM 1505 O O . LYS A 1 186 ? -23.366 22.440 25.316 1.00 79.12 186 LYS A O 1
ATOM 1510 N N . ARG A 1 187 ? -21.856 21.092 24.337 1.00 66.06 187 ARG A N 1
ATOM 1511 C CA . ARG A 1 187 ? -22.473 19.826 24.776 1.00 66.06 187 ARG A CA 1
ATOM 1512 C C . ARG A 1 187 ? -22.335 19.601 26.277 1.00 66.06 187 ARG A C 1
ATOM 1514 O O . ARG A 1 187 ? -23.267 19.095 26.884 1.00 66.06 187 ARG A O 1
ATOM 1521 N N . GLN A 1 188 ? -21.197 19.971 26.861 1.00 56.91 188 GLN A N 1
ATOM 1522 C CA . GLN A 1 188 ? -20.963 19.861 28.302 1.00 56.91 188 GLN A CA 1
ATOM 1523 C C . GLN A 1 188 ? -21.734 20.919 29.102 1.00 56.91 188 GLN A C 1
ATOM 1525 O O . GLN A 1 188 ? -22.241 20.610 30.170 1.00 56.91 188 GLN A O 1
ATOM 1530 N N . SER A 1 189 ? -21.900 22.139 28.579 1.00 59.06 189 SER A N 1
ATOM 1531 C CA . SER A 1 189 ? -22.652 23.207 29.255 1.00 59.06 189 SER A CA 1
ATOM 1532 C C . SER A 1 189 ? -24.175 23.035 29.195 1.00 59.06 189 SER A C 1
ATOM 1534 O O . SER A 1 189 ? -24.885 23.666 29.968 1.00 59.06 189 SER A O 1
ATOM 1536 N N . GLN A 1 190 ? -24.690 22.205 28.281 1.00 55.25 190 GLN A N 1
ATOM 1537 C CA . GLN A 1 190 ? -26.118 21.858 28.196 1.00 55.25 190 GLN A CA 1
ATOM 1538 C C . GLN A 1 190 ? -26.496 20.601 29.000 1.00 55.25 190 GLN A C 1
ATOM 1540 O O . GLN A 1 190 ? -27.655 20.194 28.976 1.00 55.25 190 GLN A O 1
ATOM 1545 N N . VAL A 1 191 ? -25.551 19.978 29.714 1.00 48.59 191 VAL A N 1
ATOM 1546 C CA . VAL A 1 191 ? -25.796 18.762 30.502 1.00 48.59 191 VAL A CA 1
ATOM 1547 C C . VAL A 1 191 ? -25.318 18.988 31.935 1.00 48.59 191 VAL A C 1
ATOM 1549 O O . VAL A 1 191 ? -24.136 19.194 32.186 1.00 48.59 191 VAL A O 1
ATOM 1552 N N . SER A 1 192 ? -26.253 18.951 32.884 1.00 44.66 192 SER A N 1
ATOM 1553 C CA . SER A 1 192 ? -25.976 19.031 34.321 1.00 44.66 192 SER A CA 1
ATOM 1554 C C . SER A 1 192 ? -25.002 17.919 34.761 1.00 44.66 192 SER A C 1
ATOM 1556 O O . SER A 1 192 ? -25.179 16.766 34.352 1.00 44.66 192 SER A O 1
ATOM 1558 N N . PRO A 1 193 ? -24.017 18.196 35.644 1.00 50.75 193 PRO A N 1
ATOM 1559 C CA . PRO A 1 193 ? -23.088 17.185 36.167 1.00 50.75 193 PRO A CA 1
ATOM 1560 C C . PRO A 1 193 ? -23.767 15.994 36.861 1.00 50.75 193 PRO A C 1
ATOM 1562 O O . PRO A 1 193 ? -23.156 14.935 36.995 1.00 50.75 193 PRO A O 1
ATOM 1565 N N . LYS A 1 194 ? -25.032 16.136 37.287 1.00 44.28 194 LYS A N 1
ATOM 1566 C CA . LYS A 1 194 ? -25.795 15.056 37.934 1.00 44.28 194 LYS A CA 1
ATOM 1567 C C . LYS A 1 194 ? -26.348 14.003 36.961 1.00 44.28 194 LYS A C 1
ATOM 1569 O O . LYS A 1 194 ? -26.677 12.912 37.417 1.00 44.28 194 LYS A O 1
ATOM 1574 N N . ASP A 1 195 ? -26.354 14.262 35.650 1.00 46.88 195 ASP A N 1
ATOM 1575 C CA . ASP A 1 195 ? -26.905 13.339 34.641 1.00 46.88 195 ASP A CA 1
ATOM 1576 C C . ASP A 1 195 ? -25.843 12.461 33.945 1.00 46.88 195 ASP A C 1
ATOM 1578 O O . ASP A 1 195 ? -26.183 11.574 33.166 1.00 46.88 195 ASP A O 1
ATOM 1582 N N . HIS A 1 196 ? -24.546 12.656 34.221 1.00 47.09 196 HIS A N 1
ATOM 1583 C CA . HIS A 1 196 ? -23.474 11.881 33.571 1.00 47.09 196 HIS A CA 1
ATOM 1584 C C . HIS A 1 196 ? -23.214 10.496 34.182 1.00 47.09 196 HIS A C 1
ATOM 1586 O O . HIS A 1 196 ? -22.539 9.683 33.555 1.00 47.09 196 HIS A O 1
ATOM 1592 N N . MET A 1 197 ? -23.731 10.197 35.379 1.00 41.38 197 MET A N 1
ATOM 1593 C CA . MET A 1 197 ? -23.395 8.944 36.075 1.00 41.38 197 MET A CA 1
ATOM 1594 C C . MET A 1 197 ? -24.487 7.868 36.008 1.00 41.38 197 MET A C 1
ATOM 1596 O O . MET A 1 197 ? -24.269 6.741 36.448 1.00 41.38 197 MET A O 1
ATOM 1600 N N . ARG A 1 198 ? -25.653 8.160 35.421 1.00 46.47 198 ARG A N 1
ATOM 1601 C CA . ARG A 1 198 ? -26.685 7.147 35.165 1.00 46.47 198 ARG A CA 1
ATOM 1602 C C . ARG A 1 198 ? -27.262 7.341 33.766 1.00 46.47 198 ARG A C 1
ATOM 1604 O O . ARG A 1 198 ? -27.929 8.333 33.523 1.00 46.47 198 ARG A O 1
ATOM 1611 N N . SER A 1 199 ? -27.053 6.343 32.900 1.00 52.81 199 SER A N 1
ATOM 1612 C CA . SER A 1 199 ? -27.619 6.193 31.542 1.00 52.81 199 SER A CA 1
ATOM 1613 C C . SER A 1 199 ? -26.765 6.726 30.377 1.00 52.81 199 SER A C 1
ATOM 1615 O O . SER A 1 199 ? -27.067 7.772 29.805 1.00 52.81 199 SER A O 1
ATOM 1617 N N . LYS A 1 200 ? -25.706 5.971 30.018 1.00 56.34 200 LYS A N 1
ATOM 1618 C CA . LYS A 1 200 ? -25.128 5.817 28.649 1.00 56.34 200 LYS A CA 1
ATOM 1619 C C . LYS A 1 200 ? -23.870 4.924 28.580 1.00 56.34 200 LYS A C 1
ATOM 1621 O O . LYS A 1 200 ? -23.173 4.933 27.570 1.00 56.34 200 LYS A O 1
ATOM 1626 N N . SER A 1 201 ? -23.542 4.162 29.622 1.00 62.06 201 SER A N 1
ATOM 1627 C CA . SER A 1 201 ? -22.463 3.173 29.545 1.00 62.06 201 SER A CA 1
ATOM 1628 C C . SER A 1 201 ? -22.895 1.977 28.693 1.00 62.06 201 SER A C 1
ATOM 1630 O O . SER A 1 201 ? -24.023 1.496 28.813 1.00 62.06 201 SER A O 1
ATOM 1632 N N . TYR A 1 202 ? -21.994 1.490 27.837 1.00 67.88 202 TYR A N 1
ATOM 1633 C CA . TYR A 1 202 ? -22.173 0.186 27.203 1.00 67.88 202 TYR A CA 1
ATOM 1634 C C . TYR A 1 202 ? -22.186 -0.890 28.287 1.00 67.88 202 TYR A C 1
ATOM 1636 O O . TYR A 1 202 ? -21.399 -0.825 29.235 1.00 67.88 202 TYR A O 1
ATOM 1644 N N . ASN A 1 203 ? -23.085 -1.866 28.157 1.00 73.56 203 ASN A N 1
ATOM 1645 C CA . ASN A 1 203 ? -22.982 -3.065 28.972 1.00 73.56 203 ASN A CA 1
ATOM 1646 C C . ASN A 1 203 ? -21.687 -3.800 28.586 1.00 73.56 203 ASN A C 1
ATOM 1648 O O . ASN A 1 203 ? -21.469 -4.010 27.397 1.00 73.56 203 ASN A O 1
ATOM 1652 N N . MET A 1 204 ? -20.839 -4.110 29.570 1.00 81.94 204 MET A N 1
ATOM 1653 C CA . MET A 1 204 ? -19.526 -4.768 29.422 1.00 81.94 204 MET A CA 1
ATOM 1654 C C . MET A 1 204 ? -19.400 -5.930 30.427 1.00 81.94 204 MET A C 1
ATOM 1656 O O . MET A 1 204 ? -18.349 -6.132 31.035 1.00 81.94 204 MET A O 1
ATOM 1660 N N . SER A 1 205 ? -20.518 -6.610 30.695 1.00 83.50 205 SER A N 1
ATOM 1661 C CA . SER A 1 205 ? -20.657 -7.650 31.715 1.00 83.50 205 SER A CA 1
ATOM 1662 C C . SER A 1 205 ? -20.334 -9.064 31.224 1.00 83.50 205 SER A C 1
ATOM 1664 O O . SER A 1 205 ? -20.161 -9.951 32.059 1.00 83.50 205 SER A O 1
ATOM 1666 N N . HIS A 1 206 ? -20.307 -9.303 29.908 1.00 84.75 206 HIS A N 1
ATOM 1667 C CA . HIS A 1 206 ? -19.992 -10.615 29.344 1.00 84.75 206 HIS A CA 1
ATOM 1668 C C . HIS A 1 206 ? -18.559 -11.033 29.687 1.00 84.75 206 HIS A C 1
ATOM 1670 O O . HIS A 1 206 ? -17.661 -10.205 29.859 1.00 84.75 206 HIS A O 1
ATOM 1676 N N . LYS A 1 207 ? -18.360 -12.348 29.801 1.00 86.25 207 LYS A N 1
ATOM 1677 C CA . LYS A 1 207 ? -17.053 -12.981 29.973 1.00 86.25 207 LYS A CA 1
ATOM 1678 C C . LYS A 1 207 ? -16.935 -14.120 28.961 1.00 86.25 207 LYS A C 1
ATOM 1680 O O . LYS A 1 207 ? -17.663 -15.100 29.116 1.00 86.25 207 LYS A O 1
ATOM 1685 N N . PRO A 1 208 ? -16.045 -14.013 27.965 1.00 90.12 208 PRO A N 1
ATOM 1686 C CA . PRO A 1 208 ? -15.190 -12.858 27.637 1.00 90.12 208 PRO A CA 1
ATOM 1687 C C . PRO A 1 208 ? -15.984 -11.578 27.299 1.00 90.12 208 PRO A C 1
ATOM 1689 O O . PRO A 1 208 ? -17.097 -11.636 26.783 1.00 90.12 208 PRO A O 1
ATOM 1692 N N . ARG A 1 209 ? -15.412 -10.401 27.589 1.00 88.25 209 ARG A N 1
ATOM 1693 C CA . ARG A 1 209 ? -16.025 -9.086 27.313 1.00 88.25 209 ARG A CA 1
ATOM 1694 C C . ARG A 1 209 ? -16.145 -8.805 25.828 1.00 88.25 209 ARG A C 1
ATOM 1696 O O . ARG A 1 209 ? -17.027 -8.062 25.405 1.00 88.25 209 ARG A O 1
ATOM 1703 N N . GLY A 1 210 ? -15.242 -9.350 25.032 1.00 89.00 210 GLY A N 1
ATOM 1704 C CA . GLY A 1 210 ? -15.195 -9.075 23.612 1.00 89.00 210 GLY A CA 1
ATOM 1705 C C . GLY A 1 210 ? -14.251 -9.988 22.863 1.00 89.00 210 GLY A C 1
ATOM 1706 O O . GLY A 1 210 ? -13.471 -10.707 23.482 1.00 89.00 210 GLY A O 1
ATOM 1707 N N . LEU A 1 211 ? -14.308 -9.909 21.539 1.00 90.56 211 LEU A N 1
ATOM 1708 C CA . LEU A 1 211 ? -13.326 -10.515 20.648 1.00 90.56 211 LEU A CA 1
ATOM 1709 C C . LEU A 1 211 ? -12.305 -9.451 20.225 1.00 90.56 211 LEU A C 1
ATOM 1711 O O . LEU A 1 211 ? -12.686 -8.357 19.796 1.00 90.56 211 LEU A O 1
ATOM 1715 N N . ALA A 1 212 ? -11.019 -9.764 20.350 1.00 93.38 212 ALA A N 1
ATOM 1716 C CA . ALA A 1 212 ? -9.912 -8.943 19.884 1.00 93.38 212 ALA A CA 1
ATOM 1717 C C . ALA A 1 212 ? -9.126 -9.691 18.803 1.00 93.38 212 ALA A C 1
ATOM 1719 O O . ALA A 1 212 ? -8.573 -10.762 19.048 1.00 93.38 212 ALA A O 1
ATOM 1720 N N . VAL A 1 213 ? -9.048 -9.107 17.609 1.00 93.88 213 VAL A N 1
ATOM 1721 C CA . VAL A 1 213 ? -8.283 -9.667 16.487 1.00 93.88 213 VAL A CA 1
ATOM 1722 C C . VAL A 1 213 ? -7.051 -8.820 16.235 1.00 93.88 213 VAL A C 1
ATOM 1724 O O . VAL A 1 213 ? -7.159 -7.625 15.965 1.00 93.88 213 VAL A O 1
ATOM 1727 N N . ILE A 1 214 ? -5.879 -9.441 16.301 1.00 94.81 214 ILE A N 1
ATOM 1728 C CA . ILE A 1 214 ? -4.587 -8.789 16.095 1.00 94.81 214 ILE A CA 1
ATOM 1729 C C . ILE A 1 214 ? -3.980 -9.324 14.800 1.00 94.81 214 ILE A C 1
ATOM 1731 O O . ILE A 1 214 ? -3.725 -10.516 14.681 1.00 94.81 214 ILE A O 1
ATOM 1735 N N . ILE A 1 215 ? -3.712 -8.455 13.832 1.00 94.88 215 ILE A N 1
ATOM 1736 C CA . ILE A 1 215 ? -3.001 -8.791 12.595 1.00 94.88 215 ILE A CA 1
ATOM 1737 C C . ILE A 1 215 ? -1.662 -8.064 12.632 1.00 94.88 215 ILE A C 1
ATOM 1739 O O . ILE A 1 215 ? -1.638 -6.835 12.625 1.00 94.88 215 ILE A O 1
ATOM 1743 N N . ASN A 1 216 ? -0.557 -8.807 12.667 1.00 94.69 216 ASN A N 1
ATOM 1744 C CA . ASN A 1 216 ? 0.787 -8.238 12.635 1.00 94.69 216 ASN A CA 1
ATOM 1745 C C . ASN A 1 216 ? 1.558 -8.699 11.398 1.00 94.69 216 ASN A C 1
ATOM 1747 O O . ASN A 1 216 ? 1.988 -9.851 11.310 1.00 94.69 216 ASN A O 1
ATOM 1751 N N . ASN A 1 217 ? 1.771 -7.783 10.461 1.00 94.94 217 ASN A N 1
ATOM 1752 C CA . ASN A 1 217 ? 2.616 -8.021 9.299 1.00 94.94 217 ASN A CA 1
ATOM 1753 C C . ASN A 1 217 ? 3.989 -7.409 9.573 1.00 94.94 217 ASN A C 1
ATOM 1755 O O . ASN A 1 217 ? 4.129 -6.187 9.666 1.00 94.94 217 ASN A O 1
ATOM 1759 N N . THR A 1 218 ? 4.993 -8.266 9.738 1.00 93.94 218 THR A N 1
ATOM 1760 C CA . THR A 1 218 ? 6.389 -7.870 9.950 1.00 93.94 218 THR A CA 1
ATOM 1761 C C . THR A 1 218 ? 7.233 -8.083 8.701 1.00 93.94 218 THR A C 1
ATOM 1763 O O . THR A 1 218 ? 8.099 -7.258 8.417 1.00 93.94 218 THR A O 1
ATOM 1766 N N . LYS A 1 219 ? 6.907 -9.105 7.901 1.00 93.94 219 LYS A N 1
ATOM 1767 C CA . LYS A 1 219 ? 7.587 -9.484 6.659 1.00 93.94 219 LYS A CA 1
ATOM 1768 C C . LYS A 1 219 ? 6.789 -9.069 5.429 1.00 93.94 219 LYS A C 1
ATOM 1770 O O . LYS A 1 219 ? 5.572 -9.252 5.378 1.00 93.94 219 LYS A O 1
ATOM 1775 N N . PHE A 1 220 ? 7.512 -8.563 4.437 1.00 95.38 220 PHE A N 1
ATOM 1776 C CA . PHE A 1 220 ? 6.988 -7.973 3.208 1.00 95.38 220 PHE A CA 1
ATOM 1777 C C . PHE A 1 220 ? 7.837 -8.413 2.006 1.00 95.38 220 PHE A C 1
ATOM 1779 O O . PHE A 1 220 ? 8.992 -8.799 2.190 1.00 95.38 220 PHE A O 1
ATOM 1786 N N . LEU A 1 221 ? 7.289 -8.394 0.784 1.00 92.19 221 LEU A N 1
ATOM 1787 C CA . LEU A 1 221 ? 8.030 -8.859 -0.402 1.00 92.19 221 LEU A CA 1
ATOM 1788 C C . LEU A 1 221 ? 9.041 -7.817 -0.899 1.00 92.19 221 LEU A C 1
ATOM 1790 O O . LEU A 1 221 ? 10.143 -8.171 -1.311 1.00 92.19 221 LEU A O 1
ATOM 1794 N N . ARG A 1 222 ? 8.653 -6.541 -0.894 1.00 92.81 222 ARG A N 1
ATOM 1795 C CA . ARG A 1 222 ? 9.436 -5.402 -1.396 1.00 92.81 222 ARG A CA 1
ATOM 1796 C C . ARG A 1 222 ? 9.544 -4.281 -0.369 1.00 92.81 222 ARG A C 1
ATOM 1798 O O . ARG A 1 222 ? 10.498 -3.508 -0.431 1.00 92.81 222 ARG A O 1
ATOM 1805 N N . LEU A 1 223 ? 8.568 -4.146 0.532 1.00 90.75 223 LEU A N 1
ATOM 1806 C CA . LEU A 1 223 ? 8.642 -3.163 1.614 1.00 90.75 223 LEU A CA 1
ATOM 1807 C C . LEU A 1 223 ? 9.662 -3.602 2.673 1.00 90.75 223 LEU A C 1
ATOM 1809 O O . LEU A 1 223 ? 9.992 -4.779 2.796 1.00 90.75 223 LEU A O 1
ATOM 1813 N N . GLN A 1 224 ? 10.165 -2.637 3.443 1.00 92.81 224 GLN A N 1
ATOM 1814 C CA . GLN A 1 224 ? 11.128 -2.908 4.511 1.00 92.81 224 GLN A CA 1
ATOM 1815 C C . GLN A 1 224 ? 10.508 -3.784 5.607 1.00 92.81 224 GLN A C 1
ATOM 1817 O O . GLN A 1 224 ? 9.362 -3.568 6.006 1.00 92.81 224 GLN A O 1
ATOM 1822 N N . GLU A 1 225 ? 11.271 -4.745 6.123 1.00 93.31 225 GLU A N 1
ATOM 1823 C CA . GLU A 1 225 ? 10.844 -5.575 7.252 1.00 93.31 225 GLU A CA 1
ATOM 1824 C C . GLU A 1 225 ? 10.665 -4.714 8.516 1.00 93.31 225 GLU A C 1
ATOM 1826 O O . GLU A 1 225 ? 11.485 -3.846 8.823 1.00 93.31 225 GLU A O 1
ATOM 1831 N N . ARG A 1 226 ? 9.587 -4.949 9.272 1.00 91.44 226 ARG A N 1
ATOM 1832 C CA . ARG A 1 226 ? 9.303 -4.248 10.538 1.00 91.44 226 ARG A CA 1
ATOM 1833 C C . ARG A 1 226 ? 9.961 -4.982 11.708 1.00 91.44 226 ARG A C 1
ATOM 1835 O O . ARG A 1 226 ? 9.281 -5.583 12.537 1.00 91.44 226 ARG A O 1
ATOM 1842 N N . VAL A 1 227 ? 11.291 -4.944 11.754 1.00 83.94 227 VAL A N 1
ATOM 1843 C CA . VAL A 1 227 ? 12.096 -5.629 12.780 1.00 83.94 227 VAL A CA 1
ATOM 1844 C C . VAL A 1 227 ? 11.733 -5.127 14.185 1.00 83.94 227 VAL A C 1
ATOM 1846 O O . VAL A 1 227 ? 11.781 -3.927 14.450 1.00 83.94 227 VAL A O 1
ATOM 1849 N N . GLY A 1 228 ? 11.390 -6.044 15.096 1.00 77.81 228 GLY A N 1
ATOM 1850 C CA . GLY A 1 228 ? 11.068 -5.735 16.496 1.00 77.81 228 GLY A CA 1
ATOM 1851 C C . GLY A 1 228 ? 9.572 -5.577 16.790 1.00 77.81 228 GLY A C 1
ATOM 1852 O O . GLY A 1 228 ? 9.191 -5.494 17.960 1.00 77.81 228 GLY A O 1
ATOM 1853 N N . ALA A 1 229 ? 8.718 -5.609 15.763 1.00 76.25 229 ALA A N 1
ATOM 1854 C CA . ALA A 1 229 ? 7.263 -5.555 15.910 1.00 76.25 229 ALA A CA 1
ATOM 1855 C C . ALA A 1 229 ? 6.659 -6.862 16.470 1.00 76.25 229 ALA A C 1
ATOM 1857 O O . ALA A 1 229 ? 5.488 -6.909 16.852 1.00 76.25 229 ALA A O 1
ATOM 1858 N N . GLU A 1 230 ? 7.429 -7.948 16.560 1.00 76.44 230 GLU A N 1
ATOM 1859 C CA . GLU A 1 230 ? 7.002 -9.200 17.193 1.00 76.44 230 GLU A CA 1
ATOM 1860 C C . GLU A 1 230 ? 6.706 -9.002 18.689 1.00 76.44 230 GLU A C 1
ATOM 1862 O O . GLU A 1 230 ? 5.727 -9.540 19.215 1.00 76.44 230 GLU A O 1
ATOM 1867 N N . ALA A 1 231 ? 7.501 -8.165 19.366 1.00 79.38 231 ALA A N 1
ATOM 1868 C CA . ALA A 1 231 ? 7.307 -7.843 20.778 1.00 79.38 231 ALA A CA 1
ATOM 1869 C C . ALA A 1 231 ? 5.993 -7.080 21.031 1.00 79.38 231 ALA A C 1
ATOM 1871 O O . ALA A 1 231 ? 5.390 -7.226 22.098 1.00 79.38 231 ALA A O 1
ATOM 1872 N N . ASP A 1 232 ? 5.514 -6.308 20.049 1.00 79.69 232 ASP A N 1
ATOM 1873 C CA . ASP A 1 232 ? 4.236 -5.594 20.140 1.00 79.69 232 ASP A CA 1
ATOM 1874 C C . ASP A 1 232 ? 3.053 -6.556 20.184 1.00 79.69 232 ASP A C 1
ATOM 1876 O O . ASP A 1 232 ? 2.120 -6.348 20.959 1.00 79.69 232 ASP A O 1
ATOM 1880 N N . THR A 1 233 ? 3.115 -7.663 19.437 1.00 86.88 233 THR A N 1
ATOM 1881 C CA . THR A 1 233 ? 2.023 -8.652 19.419 1.00 86.88 233 THR A CA 1
ATOM 1882 C C . THR A 1 233 ? 1.800 -9.251 20.799 1.00 86.88 233 THR A C 1
ATOM 1884 O O . THR A 1 233 ? 0.659 -9.326 21.252 1.00 86.88 233 THR A O 1
ATOM 1887 N N . ALA A 1 234 ? 2.874 -9.623 21.500 1.00 88.56 234 ALA A N 1
ATOM 1888 C CA . ALA A 1 234 ? 2.777 -10.185 22.844 1.00 88.56 234 ALA A CA 1
ATOM 1889 C C . ALA A 1 234 ? 2.213 -9.165 23.848 1.00 88.56 234 ALA A C 1
ATOM 1891 O O . ALA A 1 234 ? 1.333 -9.502 24.641 1.00 88.56 234 ALA A O 1
ATOM 1892 N N . ARG A 1 235 ? 2.670 -7.906 23.780 1.00 89.94 235 ARG A N 1
ATOM 1893 C CA . ARG A 1 235 ? 2.189 -6.825 24.655 1.00 89.94 235 ARG A CA 1
ATOM 1894 C C . ARG A 1 235 ? 0.705 -6.533 24.448 1.00 89.94 235 ARG A C 1
ATOM 1896 O O . ARG A 1 235 ? -0.044 -6.481 25.420 1.00 89.94 235 ARG A O 1
ATOM 1903 N N . VAL A 1 236 ? 0.280 -6.375 23.195 1.00 91.38 236 VAL A N 1
ATOM 1904 C CA . VAL A 1 236 ? -1.117 -6.085 22.841 1.00 91.38 236 VAL A CA 1
ATOM 1905 C C . VAL A 1 236 ? -2.020 -7.275 23.176 1.00 91.38 236 VAL A C 1
ATOM 1907 O O . VAL A 1 236 ? -3.096 -7.082 23.735 1.00 91.38 236 VAL A O 1
ATOM 1910 N N . THR A 1 237 ? -1.563 -8.506 22.925 1.00 93.06 237 THR A N 1
ATOM 1911 C CA . THR A 1 237 ? -2.290 -9.725 23.318 1.00 93.06 237 THR A CA 1
ATOM 1912 C C . THR A 1 237 ? -2.516 -9.770 24.827 1.00 93.06 237 THR A C 1
ATOM 1914 O O . THR A 1 237 ? -3.653 -9.929 25.267 1.00 93.06 237 THR A O 1
ATOM 1917 N N . ASN A 1 238 ? -1.461 -9.562 25.624 1.00 93.75 238 ASN A N 1
ATOM 1918 C CA . ASN A 1 238 ? -1.561 -9.563 27.082 1.00 93.75 238 ASN A CA 1
ATOM 1919 C C . ASN A 1 238 ? -2.512 -8.460 27.577 1.00 93.75 238 ASN A C 1
ATOM 1921 O O . ASN A 1 238 ? -3.371 -8.720 28.414 1.00 93.75 238 ASN A O 1
ATOM 1925 N N . LEU A 1 239 ? -2.428 -7.256 27.000 1.00 94.12 239 LEU A N 1
ATOM 1926 C CA . LEU A 1 239 ? -3.327 -6.149 27.328 1.00 94.12 239 LEU A CA 1
ATOM 1927 C C . LEU A 1 239 ? -4.801 -6.510 27.091 1.00 94.12 239 LEU A C 1
ATOM 1929 O O . LEU A 1 239 ? -5.630 -6.295 27.971 1.00 94.12 239 LEU A O 1
ATOM 1933 N N . PHE A 1 240 ? -5.145 -7.072 25.931 1.00 94.38 240 PHE A N 1
ATOM 1934 C CA . PHE A 1 240 ? -6.530 -7.460 25.651 1.00 94.38 240 PHE A CA 1
ATOM 1935 C C . PHE A 1 240 ? -7.007 -8.609 26.545 1.00 94.38 240 PHE A C 1
ATOM 1937 O O . PHE A 1 240 ? -8.135 -8.561 27.034 1.00 94.38 240 PHE A O 1
ATOM 1944 N N . GLN A 1 241 ? -6.147 -9.582 26.846 1.00 94.38 241 GLN A N 1
ATOM 1945 C CA . GLN A 1 241 ? -6.463 -10.652 27.798 1.00 94.38 241 GLN A CA 1
ATOM 1946 C C . GLN A 1 241 ? -6.722 -10.109 29.213 1.00 94.38 241 GLN A C 1
ATOM 1948 O O . GLN A 1 241 ? -7.687 -10.516 29.853 1.00 94.38 241 GLN A O 1
ATOM 1953 N N . GLN A 1 242 ? -5.926 -9.141 29.689 1.00 94.56 242 GLN A N 1
ATOM 1954 C CA . GLN A 1 242 ? -6.165 -8.454 30.970 1.00 94.56 242 GLN A CA 1
ATOM 1955 C C . GLN A 1 242 ? -7.490 -7.678 30.992 1.00 94.56 242 GLN A C 1
ATOM 1957 O O . GLN A 1 242 ? -8.069 -7.454 32.055 1.00 94.56 242 GLN A O 1
ATOM 1962 N N . LEU A 1 243 ? -7.979 -7.268 29.822 1.00 92.25 243 LEU A N 1
ATOM 1963 C CA . LEU A 1 243 ? -9.280 -6.630 29.643 1.00 92.25 243 LEU A CA 1
ATOM 1964 C C . LEU A 1 243 ? -10.420 -7.644 29.429 1.00 92.25 243 LEU A C 1
ATOM 1966 O O . LEU A 1 243 ? -11.512 -7.236 29.034 1.00 92.25 243 LEU A O 1
ATOM 1970 N N . ASP A 1 244 ? -10.191 -8.931 29.713 1.00 93.31 244 ASP A N 1
ATOM 1971 C CA . ASP A 1 244 ? -11.124 -10.050 29.532 1.00 93.31 244 ASP A CA 1
ATOM 1972 C C . ASP A 1 244 ? -11.581 -10.255 28.071 1.00 93.31 244 ASP A C 1
ATOM 1974 O O . ASP A 1 244 ? -12.699 -10.717 27.834 1.00 93.31 244 ASP A O 1
ATOM 1978 N N . PHE A 1 245 ? -10.767 -9.901 27.073 1.00 93.94 245 PHE A N 1
ATOM 1979 C CA . PHE A 1 245 ? -11.063 -10.242 25.679 1.00 93.94 245 PHE A CA 1
ATOM 1980 C C . PHE A 1 245 ? -10.603 -11.660 25.347 1.00 93.94 245 PHE A C 1
ATOM 1982 O O . PHE A 1 245 ? -9.565 -12.128 25.812 1.00 93.94 245 PHE A O 1
ATOM 1989 N N . ASP A 1 246 ? -11.361 -12.302 24.470 1.00 94.31 246 ASP A N 1
ATOM 1990 C CA . ASP A 1 246 ? -10.906 -13.450 23.705 1.00 94.31 246 ASP A CA 1
ATOM 1991 C C . ASP A 1 246 ? -10.019 -12.944 22.563 1.00 94.31 246 ASP A C 1
ATOM 1993 O O . ASP A 1 246 ? -10.436 -12.065 21.805 1.00 94.31 246 ASP A O 1
ATOM 1997 N N . VAL A 1 247 ? -8.771 -13.409 22.479 1.00 95.19 247 VAL A N 1
ATOM 1998 C CA . VAL A 1 247 ? -7.760 -12.812 21.593 1.00 95.19 247 VAL A CA 1
ATOM 1999 C C . VAL A 1 247 ? -7.303 -13.811 20.547 1.00 95.19 247 VAL A C 1
ATOM 2001 O O . VAL A 1 247 ? -6.755 -14.859 20.879 1.00 95.19 247 VAL A O 1
ATOM 2004 N N . THR A 1 248 ? -7.445 -13.439 19.277 1.00 94.75 248 THR A N 1
ATOM 2005 C CA . THR A 1 248 ? -6.881 -14.174 18.139 1.00 94.75 248 THR A CA 1
ATOM 2006 C C . THR A 1 248 ? -5.813 -13.322 17.466 1.00 94.75 248 THR A C 1
ATOM 2008 O O . THR A 1 248 ? -6.042 -12.148 17.171 1.00 94.75 248 THR A O 1
ATOM 2011 N N . SER A 1 249 ? -4.635 -13.897 17.224 1.00 94.31 249 SER A N 1
ATOM 2012 C CA . SER A 1 249 ? -3.526 -13.212 16.564 1.00 94.31 249 SER A CA 1
ATOM 2013 C C . SER A 1 249 ? -3.122 -13.908 15.265 1.00 94.31 249 SER A C 1
ATOM 2015 O O . SER A 1 249 ? -3.078 -15.133 15.169 1.00 94.31 249 SER A O 1
ATOM 2017 N N . HIS A 1 250 ? -2.812 -13.104 14.254 1.00 95.31 250 HIS A N 1
ATOM 2018 C CA . HIS A 1 250 ? -2.370 -13.540 12.940 1.00 95.31 250 HIS A CA 1
ATOM 2019 C C . HIS A 1 250 ? -1.062 -12.843 12.579 1.00 95.31 250 HIS A C 1
ATOM 2021 O O . HIS A 1 250 ? -0.879 -11.658 12.866 1.00 95.31 250 HIS A O 1
ATOM 2027 N N . SER A 1 251 ? -0.164 -13.568 11.913 1.00 94.75 251 SER A N 1
ATOM 2028 C CA . SER A 1 251 ? 1.130 -13.040 11.489 1.00 94.75 251 SER A CA 1
ATOM 2029 C C . SER A 1 251 ? 1.291 -13.126 9.977 1.00 94.75 251 SER A C 1
ATOM 2031 O O . SER A 1 251 ? 1.010 -14.167 9.384 1.00 94.75 251 SER A O 1
ATOM 2033 N N . ASN A 1 252 ? 1.786 -12.042 9.373 1.00 95.44 252 ASN A N 1
ATOM 2034 C CA . ASN A 1 252 ? 2.214 -11.977 7.973 1.00 95.44 252 ASN A CA 1
ATOM 2035 C C . ASN A 1 252 ? 1.140 -12.434 6.971 1.00 95.44 252 ASN A C 1
ATOM 2037 O O . ASN A 1 252 ? 1.412 -13.209 6.050 1.00 95.44 252 ASN A O 1
ATOM 2041 N N . LEU A 1 253 ? -0.084 -11.933 7.139 1.00 97.19 253 LEU A N 1
ATOM 2042 C CA . LEU A 1 253 ? -1.197 -12.242 6.251 1.00 97.19 253 LEU A CA 1
ATOM 2043 C C . LEU A 1 253 ? -1.036 -11.543 4.898 1.00 97.19 253 LEU A C 1
ATOM 2045 O O . LEU A 1 253 ? -0.847 -10.325 4.822 1.00 97.19 253 LEU A O 1
ATOM 2049 N N . ASP A 1 254 ? -1.151 -12.331 3.829 1.00 96.69 254 ASP A N 1
ATOM 2050 C CA . ASP A 1 254 ? -1.294 -11.804 2.476 1.00 96.69 254 ASP A CA 1
ATOM 2051 C C . ASP A 1 254 ? -2.681 -11.165 2.287 1.00 96.69 254 ASP A C 1
ATOM 2053 O O . ASP A 1 254 ? -3.559 -11.249 3.150 1.00 96.69 254 ASP A O 1
ATOM 2057 N N . HIS A 1 255 ? -2.873 -10.497 1.150 1.00 96.00 255 HIS A N 1
ATOM 2058 C CA . HIS A 1 255 ? -4.116 -9.795 0.845 1.00 96.00 255 HIS A CA 1
ATOM 2059 C C . HIS A 1 255 ? -5.360 -10.679 0.989 1.00 96.00 255 HIS A C 1
ATOM 2061 O O . HIS A 1 255 ? -6.341 -10.256 1.596 1.00 96.00 255 HIS A O 1
ATOM 2067 N N . ALA A 1 256 ? -5.332 -11.887 0.416 1.00 95.88 256 ALA A N 1
ATOM 2068 C CA . ALA A 1 256 ? -6.489 -12.775 0.410 1.00 95.88 256 ALA A CA 1
ATOM 2069 C C . ALA A 1 256 ? -6.841 -13.186 1.840 1.00 95.88 256 ALA A C 1
ATOM 2071 O O . ALA A 1 256 ? -7.968 -12.976 2.273 1.00 95.88 256 ALA A O 1
ATOM 2072 N N . LYS A 1 257 ? -5.842 -13.610 2.619 1.00 96.94 257 LYS A N 1
ATOM 2073 C CA . LYS A 1 257 ? -6.043 -14.005 4.017 1.00 96.94 257 LYS A CA 1
ATOM 2074 C C . LYS A 1 257 ? -6.523 -12.858 4.897 1.00 96.94 257 LYS A C 1
ATOM 2076 O O . LYS A 1 257 ? -7.340 -13.079 5.782 1.00 96.94 257 LYS A O 1
ATOM 2081 N N . MET A 1 258 ? -6.033 -11.634 4.681 1.00 95.56 258 MET A N 1
ATOM 2082 C CA . MET A 1 258 ? -6.551 -10.471 5.408 1.00 95.56 258 MET A CA 1
ATOM 2083 C C . MET A 1 258 ? -8.033 -10.256 5.106 1.00 95.56 258 MET A C 1
ATOM 2085 O O . MET A 1 258 ? -8.810 -10.045 6.029 1.00 95.56 258 MET A O 1
ATOM 2089 N N . VAL A 1 259 ? -8.439 -10.326 3.838 1.00 94.88 259 VAL A N 1
ATOM 2090 C CA . VAL A 1 259 ? -9.850 -10.188 3.456 1.00 94.88 259 VAL A CA 1
ATOM 2091 C C . VAL A 1 259 ? -10.696 -11.323 4.042 1.00 94.88 259 VAL A C 1
ATOM 2093 O O . VAL A 1 259 ? -11.754 -11.042 4.606 1.00 94.88 259 VAL A O 1
ATOM 2096 N N . ASP A 1 260 ? -10.212 -12.563 3.982 1.00 95.44 260 ASP A N 1
ATOM 2097 C CA . ASP A 1 260 ? -10.906 -13.744 4.505 1.00 95.44 260 ASP A CA 1
ATOM 2098 C C . ASP A 1 260 ? -11.163 -13.628 6.011 1.00 95.44 260 ASP A C 1
ATOM 2100 O O . ASP A 1 260 ? -12.300 -13.801 6.445 1.00 95.44 260 ASP A O 1
ATOM 2104 N N . VAL A 1 261 ? -10.170 -13.191 6.797 1.00 95.00 261 VAL A N 1
ATOM 2105 C CA . VAL A 1 261 ? -10.350 -12.926 8.237 1.00 95.00 261 VAL A CA 1
ATOM 2106 C C . VAL A 1 261 ? -11.498 -11.941 8.480 1.00 95.00 261 VAL A C 1
ATOM 2108 O O . VAL A 1 261 ? -12.344 -12.166 9.341 1.00 95.00 261 VAL A O 1
ATOM 2111 N N . PHE A 1 262 ? -11.591 -10.851 7.714 1.00 92.88 262 PHE A N 1
ATOM 2112 C CA . PHE A 1 262 ? -12.683 -9.885 7.884 1.00 92.88 262 PHE A CA 1
ATOM 2113 C C . PHE A 1 262 ? -14.045 -10.425 7.432 1.00 92.88 262 PHE A C 1
ATOM 2115 O O . PHE A 1 262 ? -15.065 -10.051 8.018 1.00 92.88 262 PHE A O 1
ATOM 2122 N N . ILE A 1 263 ? -14.081 -11.293 6.417 1.00 91.56 263 ILE A N 1
ATOM 2123 C CA . ILE A 1 263 ? -15.300 -11.995 5.996 1.00 91.56 263 ILE A CA 1
ATOM 2124 C C . ILE A 1 263 ? -15.783 -12.922 7.113 1.00 91.56 263 ILE A C 1
ATOM 2126 O O . ILE A 1 263 ? -16.947 -12.826 7.504 1.00 91.56 263 ILE A O 1
ATOM 2130 N N . GLU A 1 264 ? -14.896 -13.756 7.655 1.00 91.44 264 GLU A N 1
ATOM 2131 C CA . GLU A 1 264 ? -15.192 -14.684 8.750 1.00 91.44 264 GLU A CA 1
ATOM 2132 C C . GLU A 1 264 ? -15.695 -13.936 9.988 1.00 91.44 264 GLU A C 1
ATOM 2134 O O . GLU A 1 264 ? -16.726 -14.290 10.560 1.00 91.44 264 GLU A O 1
ATOM 2139 N N . LEU A 1 265 ? -15.048 -12.823 10.349 1.00 89.69 265 LEU A N 1
ATOM 2140 C CA . LEU A 1 265 ? -15.494 -11.974 11.454 1.00 89.69 265 LEU A CA 1
ATOM 2141 C C . LEU A 1 265 ? -16.879 -11.374 11.221 1.00 89.69 265 LEU A C 1
ATOM 2143 O O . LEU A 1 265 ? -17.651 -11.242 12.167 1.00 89.69 265 LEU A O 1
ATOM 2147 N N . GLY A 1 266 ? -17.207 -11.004 9.984 1.00 87.44 266 GLY A N 1
ATOM 2148 C CA . GLY A 1 266 ? -18.543 -10.521 9.641 1.00 87.44 266 GLY A CA 1
ATOM 2149 C C . GLY A 1 266 ? -19.623 -11.601 9.760 1.00 87.44 266 GLY A C 1
ATOM 2150 O O . GLY A 1 266 ? -20.762 -11.278 10.089 1.00 87.44 266 GLY A O 1
ATOM 2151 N N . GLN A 1 267 ? -19.268 -12.865 9.512 1.00 87.44 267 GLN A N 1
ATOM 2152 C CA . GLN A 1 267 ? -20.175 -14.019 9.547 1.00 87.44 267 GLN A CA 1
ATOM 2153 C C . GLN A 1 267 ? -20.308 -14.663 10.936 1.00 87.44 267 GLN A C 1
ATOM 2155 O O . GLN A 1 267 ? -21.278 -15.378 11.182 1.00 87.44 267 GLN A O 1
ATOM 2160 N N . ALA A 1 268 ? -19.358 -14.416 11.839 1.00 86.50 268 ALA A N 1
ATOM 2161 C CA . ALA A 1 268 ? -19.373 -14.949 13.195 1.00 86.50 268 ALA A CA 1
ATOM 2162 C C . ALA A 1 268 ? -20.535 -14.397 14.050 1.00 86.50 268 ALA A C 1
ATOM 2164 O O . ALA A 1 268 ? -21.005 -13.268 13.873 1.00 86.50 268 ALA A O 1
ATOM 2165 N N . ASP A 1 269 ? -20.991 -15.198 15.018 1.00 86.00 269 ASP A N 1
ATOM 2166 C CA . ASP A 1 269 ? -21.993 -14.771 15.996 1.00 86.00 269 ASP A CA 1
ATOM 2167 C C . ASP A 1 269 ? -21.328 -14.082 17.195 1.00 86.00 269 ASP A C 1
ATOM 2169 O O . ASP A 1 269 ? -20.678 -14.720 18.022 1.00 86.00 269 ASP A O 1
ATOM 2173 N N . HIS A 1 270 ? -21.533 -12.768 17.310 1.00 86.19 270 HIS A N 1
ATOM 2174 C CA . HIS A 1 270 ? -20.991 -11.950 18.394 1.00 86.19 270 HIS A CA 1
ATOM 2175 C C . HIS A 1 270 ? -21.958 -11.741 19.564 1.00 86.19 270 HIS A C 1
ATOM 2177 O O . HIS A 1 270 ? -21.692 -10.926 20.443 1.00 86.19 270 HIS A O 1
ATOM 2183 N N . SER A 1 271 ? -23.081 -12.463 19.608 1.00 85.25 271 SER A N 1
ATOM 2184 C CA . SER A 1 271 ? -24.158 -12.234 20.586 1.00 85.25 271 SER A CA 1
ATOM 2185 C C . SER A 1 271 ? -23.741 -12.399 22.053 1.00 85.25 271 SER A C 1
ATOM 2187 O O . SER A 1 271 ? -24.395 -11.825 22.930 1.00 85.25 271 SER A O 1
ATOM 2189 N N . ASN A 1 272 ? -22.672 -13.164 22.299 1.00 85.62 272 ASN A N 1
ATOM 2190 C CA . ASN A 1 272 ? -22.081 -13.413 23.618 1.00 85.62 272 ASN A CA 1
ATOM 2191 C C . ASN A 1 272 ? -20.941 -12.445 23.977 1.00 85.62 272 ASN A C 1
ATOM 2193 O O . ASN A 1 272 ? -20.368 -12.559 25.058 1.00 85.62 272 ASN A O 1
ATOM 2197 N N . TYR A 1 273 ? -20.606 -11.506 23.090 1.00 86.00 273 TYR A N 1
ATOM 2198 C CA . TYR A 1 273 ? -19.574 -10.501 23.301 1.00 86.00 273 TYR A CA 1
ATOM 2199 C C . TYR A 1 273 ? -20.204 -9.113 23.474 1.00 86.00 273 TYR A C 1
ATOM 2201 O O . TYR A 1 273 ? -21.154 -8.718 22.791 1.00 86.00 273 TYR A O 1
ATOM 2209 N N . ASP A 1 274 ? -19.642 -8.312 24.375 1.00 82.25 274 ASP A N 1
ATOM 2210 C CA . ASP A 1 274 ? -20.064 -6.925 24.547 1.00 82.25 274 ASP A CA 1
ATOM 2211 C C . ASP A 1 274 ? -19.358 -5.954 23.607 1.00 82.25 274 ASP A C 1
ATOM 2213 O O . ASP A 1 274 ? -19.906 -4.889 23.316 1.00 82.25 274 ASP A O 1
ATOM 2217 N N . CYS A 1 275 ? -18.179 -6.315 23.108 1.00 83.94 275 CYS A N 1
ATOM 2218 C CA . CYS A 1 275 ? -17.364 -5.460 22.260 1.00 83.94 275 CYS A CA 1
ATOM 2219 C C . CYS A 1 275 ? -16.565 -6.271 21.234 1.00 83.94 275 CYS A C 1
ATOM 2221 O O . CYS A 1 275 ? -16.241 -7.435 21.449 1.00 83.94 275 CYS A O 1
ATOM 2223 N N . PHE A 1 276 ? -16.201 -5.616 20.136 1.00 87.31 276 PHE A N 1
ATOM 2224 C CA . PHE A 1 276 ? -15.238 -6.114 19.165 1.00 87.31 276 PHE A CA 1
ATOM 2225 C C . PHE A 1 276 ? -14.106 -5.096 18.997 1.00 87.31 276 PHE A C 1
ATOM 2227 O O . PHE A 1 276 ? -14.354 -3.889 18.862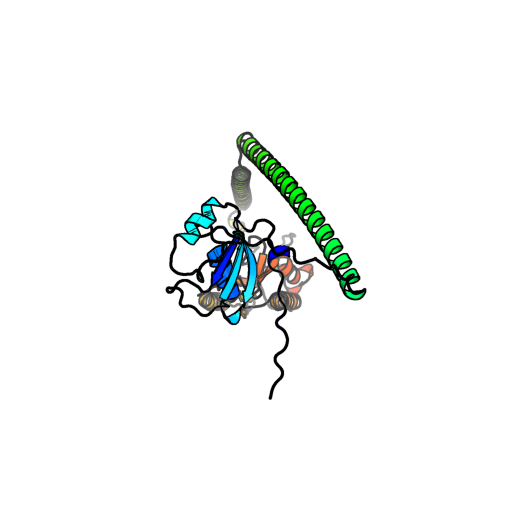 1.00 87.31 276 PHE A O 1
ATOM 2234 N N . ALA A 1 277 ? -12.873 -5.596 18.981 1.00 89.94 277 ALA A N 1
ATOM 2235 C CA . ALA A 1 277 ? -11.667 -4.828 18.720 1.00 89.94 277 ALA A CA 1
ATOM 2236 C C . ALA A 1 277 ? -10.846 -5.489 17.606 1.00 89.94 277 ALA A C 1
ATOM 2238 O O . ALA A 1 277 ? -10.709 -6.709 17.543 1.00 89.94 277 ALA A O 1
ATOM 2239 N N . CYS A 1 278 ? -10.262 -4.669 16.738 1.00 90.31 278 CYS A N 1
ATOM 2240 C CA . CYS A 1 278 ? -9.302 -5.123 15.742 1.00 90.31 278 CYS A CA 1
ATOM 2241 C C . CYS A 1 278 ? -8.085 -4.204 15.759 1.00 90.31 278 CYS A C 1
ATOM 2243 O O . CYS A 1 278 ? -8.244 -2.980 15.721 1.00 90.31 278 CYS A O 1
ATOM 2245 N N . CYS A 1 279 ? -6.902 -4.812 15.813 1.00 92.06 279 CYS A N 1
ATOM 2246 C CA . CYS A 1 279 ? -5.606 -4.158 15.739 1.00 92.06 279 CYS A CA 1
ATOM 2247 C C . CYS A 1 279 ? -4.861 -4.665 14.509 1.00 92.06 279 CYS A C 1
ATOM 2249 O O . CYS A 1 279 ? -4.472 -5.828 14.457 1.00 92.06 279 CYS A O 1
ATOM 2251 N N . ILE A 1 280 ? -4.654 -3.791 13.527 1.00 92.94 280 ILE A N 1
ATOM 2252 C CA . ILE A 1 280 ? -3.826 -4.082 12.353 1.00 92.94 280 ILE A CA 1
ATOM 2253 C C . ILE A 1 280 ? -2.524 -3.312 12.528 1.00 92.94 280 ILE A C 1
ATOM 2255 O O . ILE A 1 280 ? -2.573 -2.089 12.594 1.00 92.94 280 ILE A O 1
ATOM 2259 N N . MET A 1 281 ? -1.410 -4.036 12.604 1.00 92.88 281 MET A N 1
ATOM 2260 C CA . MET A 1 281 ? -0.051 -3.511 12.714 1.00 92.88 281 MET A CA 1
ATOM 2261 C C . MET A 1 281 ? 0.700 -3.878 11.435 1.00 92.88 281 MET A C 1
ATOM 2263 O O . MET A 1 281 ? 1.059 -5.040 11.222 1.00 92.88 281 MET A O 1
ATOM 2267 N N . SER A 1 282 ? 0.889 -2.903 10.550 1.00 93.56 282 SER A N 1
ATOM 2268 C CA . SER A 1 282 ? 1.521 -3.093 9.241 1.00 93.56 282 SER A CA 1
ATOM 2269 C C . SER A 1 282 ? 2.086 -1.772 8.711 1.00 93.56 282 SER A C 1
ATOM 2271 O O . SER A 1 282 ? 1.922 -0.728 9.336 1.00 93.56 282 SER A O 1
ATOM 2273 N N . HIS A 1 283 ? 2.720 -1.791 7.538 1.00 92.38 283 HIS A N 1
ATOM 2274 C CA . HIS A 1 283 ? 2.892 -0.563 6.761 1.00 92.38 283 HIS A CA 1
ATOM 2275 C C . HIS A 1 283 ? 1.528 -0.003 6.354 1.00 92.38 283 HIS A C 1
ATOM 2277 O O . HIS A 1 283 ? 0.579 -0.755 6.108 1.00 92.38 283 HIS A O 1
ATOM 2283 N N . GLY A 1 284 ? 1.427 1.318 6.242 1.00 89.31 284 GLY A N 1
ATOM 2284 C CA . GLY A 1 284 ? 0.174 1.977 5.904 1.00 89.31 284 GLY A CA 1
ATOM 2285 C C . GLY A 1 284 ? 0.346 3.409 5.418 1.00 89.31 284 GLY A C 1
ATOM 2286 O O . GLY A 1 284 ? 1.407 4.016 5.541 1.00 89.31 284 GLY A O 1
ATOM 2287 N N . THR A 1 285 ? -0.733 3.937 4.856 1.00 85.06 285 THR A N 1
ATOM 2288 C CA . THR A 1 285 ? -0.935 5.364 4.577 1.00 85.06 285 THR A CA 1
ATOM 2289 C C . THR A 1 285 ? -2.199 5.833 5.304 1.00 85.06 285 THR A C 1
ATOM 2291 O O . THR A 1 285 ? -2.821 5.068 6.039 1.00 85.06 285 THR A O 1
ATOM 2294 N N . SER A 1 286 ? -2.631 7.080 5.097 1.00 76.19 286 SER A N 1
ATOM 2295 C CA . SER A 1 286 ? -3.815 7.646 5.766 1.00 76.19 286 SER A CA 1
ATOM 2296 C C . SER A 1 286 ? -5.120 6.854 5.560 1.00 76.19 286 SER A C 1
ATOM 2298 O O . SER A 1 286 ? -6.025 6.957 6.388 1.00 76.19 286 SER A O 1
ATOM 2300 N N . SER A 1 287 ? -5.238 6.048 4.497 1.00 81.94 287 SER A N 1
ATOM 2301 C CA . SER A 1 287 ? -6.449 5.264 4.191 1.00 81.94 287 SER A CA 1
ATOM 2302 C C . SER A 1 287 ? -6.221 3.770 3.952 1.00 81.94 287 SER A C 1
ATOM 2304 O O . SER A 1 287 ? -7.196 3.013 3.914 1.00 81.94 287 SER A O 1
ATOM 2306 N N . LYS A 1 288 ? -4.965 3.328 3.808 1.00 89.19 288 LYS A N 1
ATOM 2307 C CA . LYS A 1 288 ? -4.630 1.951 3.430 1.00 89.19 288 LYS A CA 1
ATOM 2308 C C . LYS A 1 288 ? -3.693 1.284 4.421 1.00 89.19 288 LYS A C 1
ATOM 2310 O O . LYS A 1 288 ? -2.805 1.927 4.970 1.00 89.19 288 LYS A O 1
ATOM 2315 N N . VAL A 1 289 ? -3.853 -0.025 4.565 1.00 94.31 289 VAL A N 1
ATOM 2316 C CA . VAL A 1 289 ? -2.900 -0.921 5.232 1.00 94.31 289 VAL A CA 1
ATOM 2317 C C . VAL A 1 289 ? -2.329 -1.888 4.205 1.00 94.31 289 VAL A C 1
ATOM 2319 O O . VAL A 1 289 ? -3.041 -2.308 3.296 1.00 94.31 289 VAL A O 1
ATOM 2322 N N . PHE A 1 290 ? -1.054 -2.238 4.318 1.00 94.62 290 PHE A N 1
ATOM 2323 C CA . PHE A 1 290 ? -0.408 -3.171 3.398 1.00 94.62 290 PHE A CA 1
ATOM 2324 C C . PHE A 1 290 ? -0.455 -4.601 3.940 1.00 94.62 290 PHE A C 1
ATOM 2326 O O . PHE A 1 290 ? -0.231 -4.847 5.126 1.00 94.62 290 PHE A O 1
ATOM 2333 N N . SER A 1 291 ? -0.741 -5.564 3.074 1.00 96.25 291 SER A N 1
ATOM 2334 C CA . SER A 1 291 ? -0.567 -6.988 3.365 1.00 96.25 291 SER A CA 1
ATOM 2335 C C . SER A 1 291 ? 0.904 -7.413 3.261 1.00 96.25 291 SER A C 1
ATOM 2337 O O . SER A 1 291 ? 1.737 -6.669 2.742 1.00 96.25 291 SER A O 1
ATOM 2339 N N . SER A 1 292 ? 1.237 -8.631 3.699 1.00 96.38 292 SER A N 1
ATOM 2340 C CA . SER A 1 292 ? 2.606 -9.174 3.603 1.00 96.38 292 SER A CA 1
ATOM 2341 C C . SER A 1 292 ? 3.105 -9.372 2.164 1.00 96.38 292 SER A C 1
ATOM 2343 O O . SER A 1 292 ? 4.302 -9.506 1.930 1.00 96.38 292 SER A O 1
ATOM 2345 N N . ASN A 1 293 ? 2.206 -9.351 1.175 1.00 96.38 293 ASN A N 1
ATOM 2346 C CA . ASN A 1 293 ? 2.538 -9.356 -0.252 1.00 96.38 293 ASN A CA 1
ATOM 2347 C C . ASN A 1 293 ? 2.493 -7.957 -0.902 1.00 96.38 293 ASN A C 1
ATOM 2349 O O . ASN A 1 293 ? 2.313 -7.853 -2.114 1.00 96.38 293 ASN A O 1
ATOM 2353 N N . ASP A 1 294 ? 2.650 -6.899 -0.099 1.00 93.06 294 ASP A N 1
ATOM 2354 C CA . ASP A 1 294 ? 2.720 -5.479 -0.489 1.00 93.06 294 ASP A CA 1
ATOM 2355 C C . ASP A 1 294 ? 1.477 -4.916 -1.189 1.00 93.06 294 ASP A C 1
ATOM 2357 O O . ASP A 1 294 ? 1.541 -3.886 -1.867 1.00 93.06 294 ASP A O 1
ATOM 2361 N N . VAL A 1 295 ? 0.321 -5.559 -1.032 1.00 94.62 295 VAL A N 1
ATOM 2362 C CA . VAL A 1 295 ? -0.927 -5.049 -1.602 1.00 94.62 295 VAL A CA 1
ATOM 2363 C C . VAL A 1 295 ? -1.573 -4.100 -0.598 1.00 94.62 295 VAL A C 1
ATOM 2365 O O . VAL A 1 295 ? -1.871 -4.475 0.533 1.00 94.62 295 VAL A O 1
ATOM 2368 N N . GLY A 1 296 ? -1.788 -2.850 -1.009 1.00 93.38 296 GLY A N 1
ATOM 2369 C CA . GLY A 1 296 ? -2.478 -1.855 -0.190 1.00 93.38 296 GLY A CA 1
ATOM 2370 C C . GLY A 1 296 ? -3.992 -2.067 -0.203 1.00 93.38 296 GLY A C 1
ATOM 2371 O O . GLY A 1 296 ? -4.617 -1.961 -1.259 1.00 93.38 296 GLY A O 1
ATOM 2372 N N . ILE A 1 297 ? -4.576 -2.292 0.970 1.00 91.75 297 ILE A N 1
ATOM 2373 C CA . ILE A 1 297 ? -6.004 -2.540 1.185 1.00 91.75 297 ILE A CA 1
ATOM 2374 C C . ILE A 1 297 ? -6.639 -1.316 1.833 1.00 91.75 297 ILE A C 1
ATOM 2376 O O . ILE A 1 297 ? -6.133 -0.807 2.834 1.00 91.75 297 ILE A O 1
ATOM 2380 N N . ASP A 1 298 ? -7.756 -0.847 1.281 1.00 90.62 298 ASP A N 1
ATOM 2381 C CA . ASP A 1 298 ? -8.517 0.241 1.890 1.00 90.62 298 ASP A CA 1
ATOM 2382 C C . ASP A 1 298 ? -9.131 -0.220 3.221 1.00 90.62 298 ASP A C 1
ATOM 2384 O O . ASP A 1 298 ? -9.811 -1.248 3.304 1.00 90.62 298 ASP A O 1
ATOM 2388 N N . ILE A 1 299 ? -8.905 0.542 4.292 1.00 87.31 299 ILE A N 1
ATOM 2389 C CA . ILE A 1 299 ? -9.408 0.156 5.613 1.00 87.31 299 ILE A CA 1
ATOM 2390 C C . ILE A 1 299 ? -10.943 0.196 5.643 1.00 87.31 299 ILE A C 1
ATOM 2392 O O . ILE A 1 299 ? -11.571 -0.632 6.301 1.00 87.31 299 ILE A O 1
ATOM 2396 N N . CYS A 1 300 ? -11.581 1.128 4.929 1.00 85.88 300 CYS A N 1
ATOM 2397 C CA . CYS A 1 300 ? -13.037 1.148 4.794 1.00 85.88 300 CYS A CA 1
ATOM 2398 C C . CYS A 1 300 ? -13.545 -0.100 4.069 1.00 85.88 300 CYS A C 1
ATOM 2400 O O . CYS A 1 300 ? -14.644 -0.569 4.382 1.00 85.88 300 CYS A O 1
ATOM 2402 N N . GLU A 1 301 ? -12.753 -0.642 3.141 1.00 86.69 301 GLU A N 1
ATOM 2403 C CA . GLU A 1 301 ? -13.069 -1.888 2.458 1.00 86.69 301 GLU A CA 1
ATOM 2404 C C . GLU A 1 301 ? -12.999 -3.094 3.398 1.00 86.69 301 GLU A C 1
ATOM 2406 O O . GLU A 1 301 ? -13.966 -3.846 3.450 1.00 86.69 301 GLU A O 1
ATOM 2411 N N . LEU A 1 302 ? -11.946 -3.256 4.203 1.00 88.25 302 LEU A N 1
ATOM 2412 C CA . LEU A 1 302 ? -11.892 -4.337 5.204 1.00 88.25 302 LEU A CA 1
ATOM 2413 C C . LEU A 1 302 ? -13.046 -4.222 6.207 1.00 88.25 302 LEU A C 1
ATOM 2415 O O . LEU A 1 302 ? -13.800 -5.167 6.453 1.00 88.25 302 LEU A O 1
ATOM 2419 N N . MET A 1 303 ? -13.267 -3.010 6.720 1.00 85.38 303 MET A N 1
ATOM 2420 C CA . MET A 1 303 ? -14.295 -2.752 7.725 1.00 85.38 303 MET A CA 1
ATOM 2421 C C . MET A 1 303 ? -15.725 -2.914 7.193 1.00 85.38 303 MET A C 1
ATOM 2423 O O . MET A 1 303 ? -16.657 -2.963 7.998 1.00 85.38 303 MET A O 1
ATOM 2427 N N . LYS A 1 304 ? -15.938 -3.013 5.869 1.00 87.06 304 LYS A N 1
ATOM 2428 C CA . LYS A 1 304 ? -17.273 -3.216 5.281 1.00 87.06 304 LYS A CA 1
ATOM 2429 C C . LYS A 1 304 ? -17.913 -4.521 5.753 1.00 87.06 304 LYS A C 1
ATOM 2431 O O . LYS A 1 304 ? -19.131 -4.563 5.888 1.00 87.06 304 LYS A O 1
ATOM 2436 N N . HIS A 1 305 ? -17.110 -5.550 6.024 1.00 84.75 305 HIS A N 1
ATOM 2437 C CA . HIS A 1 305 ? -17.588 -6.879 6.410 1.00 84.75 305 HIS A CA 1
ATOM 2438 C C . HIS A 1 305 ? -18.114 -6.929 7.845 1.00 84.75 305 HIS A C 1
ATOM 2440 O O . HIS A 1 305 ? -19.101 -7.602 8.109 1.00 84.75 305 HIS A O 1
ATOM 2446 N N . VAL A 1 306 ? -17.543 -6.123 8.740 1.00 82.44 306 VAL A N 1
ATOM 2447 C CA . VAL A 1 306 ? -17.945 -6.055 10.153 1.00 82.44 306 VAL A CA 1
ATOM 2448 C C . VAL A 1 306 ? -18.952 -4.934 10.435 1.00 82.44 306 VAL A C 1
ATOM 2450 O O . VAL A 1 306 ? -19.148 -4.573 11.596 1.00 82.44 306 VAL A O 1
ATOM 2453 N N . LYS A 1 307 ? -19.580 -4.338 9.401 1.00 80.44 307 LYS A N 1
ATOM 2454 C CA . LYS A 1 307 ? -20.649 -3.320 9.530 1.00 80.44 307 LYS A CA 1
ATOM 2455 C C . LYS A 1 307 ? -21.928 -3.919 10.131 1.00 80.44 307 LYS A C 1
ATOM 2457 O O . LYS A 1 307 ? -22.196 -5.091 9.932 1.00 80.44 307 LYS A O 1
ATOM 2462 N N . ILE A 1 308 ? -22.745 -3.105 10.820 1.00 70.38 308 ILE A N 1
ATOM 2463 C CA . ILE A 1 308 ? -23.941 -3.598 11.549 1.00 70.38 308 ILE A CA 1
ATOM 2464 C C . ILE A 1 308 ? -24.926 -4.235 10.562 1.00 70.38 308 ILE A C 1
ATOM 2466 O O . ILE A 1 308 ? -25.454 -5.304 10.820 1.00 70.38 308 ILE A O 1
ATOM 2470 N N . GLU A 1 309 ? -25.074 -3.623 9.385 1.00 75.62 309 GLU A N 1
ATOM 2471 C CA . GLU A 1 309 ? -25.892 -4.125 8.272 1.00 75.62 309 GLU A CA 1
ATOM 2472 C C . GLU A 1 309 ? -25.523 -5.547 7.824 1.00 75.62 309 GLU A C 1
ATOM 2474 O O . GLU A 1 309 ? -26.370 -6.258 7.297 1.00 75.62 309 GLU A O 1
ATOM 2479 N N . ARG A 1 310 ? -24.260 -5.954 8.004 1.00 72.56 310 ARG A N 1
ATOM 2480 C CA . ARG A 1 310 ? -23.746 -7.271 7.598 1.00 72.56 310 ARG A CA 1
ATOM 2481 C C . ARG A 1 310 ? -23.475 -8.206 8.771 1.00 72.56 310 ARG A C 1
ATOM 2483 O O . ARG A 1 310 ? -23.384 -9.405 8.562 1.00 72.56 310 ARG A O 1
ATOM 2490 N N . CYS A 1 311 ? -23.374 -7.660 9.978 1.00 76.69 311 CYS A N 1
ATOM 2491 C CA . CYS A 1 311 ? -23.104 -8.382 11.210 1.00 76.69 311 CYS A CA 1
ATOM 2492 C C . CYS A 1 311 ? -24.017 -7.838 12.331 1.00 76.69 311 CYS A C 1
ATOM 2494 O O . CYS A 1 311 ? -23.582 -7.017 13.149 1.00 76.69 311 CYS A O 1
ATOM 2496 N N . PRO A 1 312 ? -25.307 -8.235 12.352 1.00 77.94 312 PRO A N 1
ATOM 2497 C CA . PRO A 1 312 ? -26.286 -7.709 13.309 1.00 77.94 312 PRO A CA 1
ATOM 2498 C C . PRO A 1 312 ? -25.976 -8.075 14.764 1.00 77.94 312 PRO A C 1
ATOM 2500 O O . PRO A 1 312 ? -26.342 -7.341 15.676 1.00 77.94 312 PRO A O 1
ATOM 2503 N N . SER A 1 313 ? -25.252 -9.173 14.999 1.00 77.88 313 SER A N 1
ATOM 2504 C CA . SER A 1 313 ? -24.829 -9.608 16.339 1.00 77.88 313 SER A CA 1
ATOM 2505 C C . SER A 1 313 ? -23.889 -8.606 17.039 1.00 77.88 313 SER A C 1
ATOM 2507 O O . SER A 1 313 ? -23.771 -8.637 18.261 1.00 77.88 313 SER A O 1
ATOM 2509 N N . LEU A 1 314 ? -23.289 -7.658 16.301 1.00 74.06 314 LEU A N 1
ATOM 2510 C CA . LEU A 1 314 ? -22.506 -6.533 16.841 1.00 74.06 314 LEU A CA 1
ATOM 2511 C C . LEU A 1 314 ? -23.358 -5.302 17.223 1.00 74.06 314 LEU A C 1
ATOM 2513 O O . LEU A 1 314 ? -22.817 -4.279 17.666 1.00 74.06 314 LEU A O 1
ATOM 2517 N N . GLU A 1 315 ? -24.680 -5.349 17.034 1.00 69.00 315 GLU A N 1
ATOM 2518 C CA . GLU A 1 315 ? -25.584 -4.272 17.432 1.00 69.00 315 GLU A CA 1
ATOM 2519 C C . GLU A 1 315 ? -25.639 -4.121 18.966 1.00 69.00 315 GLU A C 1
ATOM 2521 O O . GLU A 1 315 ? -25.608 -5.082 19.739 1.00 69.00 315 GLU A O 1
ATOM 2526 N N . ALA A 1 316 ? -25.673 -2.876 19.448 1.00 59.56 316 ALA A N 1
ATOM 2527 C CA . ALA A 1 316 ? -25.679 -2.604 20.879 1.00 59.56 316 ALA A CA 1
ATOM 2528 C C . ALA A 1 316 ? -27.031 -2.978 21.508 1.00 59.56 316 ALA A C 1
ATOM 2530 O O . ALA A 1 316 ? -28.047 -2.354 21.212 1.00 59.56 316 ALA A O 1
ATOM 2531 N N . LYS A 1 317 ? -27.036 -3.927 22.454 1.00 52.09 317 LYS A N 1
ATOM 2532 C CA . LYS A 1 317 ? -28.186 -4.154 23.342 1.00 52.09 317 LYS A CA 1
ATOM 2533 C C . LYS A 1 317 ? -28.294 -2.984 24.325 1.00 52.09 317 LYS A C 1
ATOM 2535 O O . LYS A 1 317 ? -27.430 -2.802 25.184 1.00 52.09 317 LYS A O 1
ATOM 2540 N N . VAL A 1 318 ? -29.331 -2.164 24.168 1.00 45.56 318 VAL A N 1
ATOM 2541 C CA . VAL A 1 318 ? -29.646 -1.062 25.089 1.00 45.56 318 VAL A CA 1
ATOM 2542 C C . VAL A 1 318 ? -30.238 -1.645 26.374 1.00 45.56 318 VAL A C 1
ATOM 2544 O O . VAL A 1 318 ? -31.043 -2.572 26.329 1.00 45.56 318 VAL A O 1
ATOM 2547 N N . ASN A 1 319 ? -29.838 -1.111 27.528 1.00 42.38 319 ASN A N 1
ATOM 2548 C CA . ASN A 1 319 ? -30.433 -1.476 28.810 1.00 42.38 319 ASN A CA 1
ATOM 2549 C C . ASN A 1 319 ? -31.907 -1.007 28.835 1.00 42.38 319 ASN A C 1
ATOM 2551 O O . ASN A 1 319 ? -32.143 0.189 28.645 1.00 42.38 319 ASN A O 1
ATOM 2555 N N . PRO A 1 320 ? -32.898 -1.888 29.081 1.00 37.16 320 PRO A N 1
ATOM 2556 C CA . PRO A 1 320 ? -34.323 -1.542 29.011 1.00 37.16 320 PRO A CA 1
ATOM 2557 C C . PRO A 1 320 ? -34.765 -0.435 29.988 1.00 37.16 320 PRO A C 1
ATOM 2559 O O . PRO A 1 320 ? -35.850 0.115 29.831 1.00 37.16 320 PRO A O 1
ATOM 2562 N N . ASN A 1 321 ? -33.918 -0.038 30.945 1.00 44.28 321 ASN A N 1
ATOM 2563 C CA . ASN A 1 321 ? -34.199 1.056 31.880 1.00 44.28 321 ASN A CA 1
ATOM 2564 C C . ASN A 1 321 ? -33.823 2.466 31.369 1.00 44.28 321 ASN A C 1
ATOM 2566 O O . ASN A 1 321 ? -33.961 3.429 32.124 1.00 44.28 321 ASN A O 1
ATOM 2570 N N . SER A 1 322 ? -33.343 2.637 30.127 1.00 42.59 322 SER A N 1
ATOM 2571 C CA . SER A 1 322 ? -33.048 3.969 29.569 1.00 42.59 322 SER A CA 1
ATOM 2572 C C . SER A 1 322 ? -34.141 4.451 28.610 1.00 42.59 322 SER A C 1
ATOM 2574 O O . SER A 1 322 ? -34.209 4.026 27.459 1.00 42.59 322 SER A O 1
ATOM 2576 N N . SER A 1 323 ? -34.962 5.398 29.058 1.00 37.62 323 SER A N 1
ATOM 2577 C CA . SER A 1 323 ? -36.082 6.007 28.323 1.00 37.62 323 SER A CA 1
ATOM 2578 C C . SER A 1 323 ? -35.682 7.026 27.237 1.00 37.62 323 SER A C 1
ATOM 2580 O O . SER A 1 323 ? -36.459 7.914 26.895 1.00 37.62 323 SER A O 1
ATOM 2582 N N . SER A 1 324 ? -34.485 6.927 26.650 1.00 39.19 324 SER A N 1
ATOM 2583 C CA . SER A 1 324 ? -34.049 7.852 25.594 1.00 39.19 324 SER A CA 1
ATOM 2584 C C . SER A 1 324 ? -34.086 7.196 24.211 1.00 39.19 324 SER A C 1
ATOM 2586 O O . SER A 1 324 ? -33.214 6.402 23.868 1.00 39.19 324 SER A O 1
ATOM 2588 N N . SER A 1 325 ? -35.067 7.587 23.397 1.00 33.03 325 SER A N 1
ATOM 2589 C CA . SER A 1 325 ? -35.307 7.165 22.009 1.00 33.03 325 SER A CA 1
ATOM 2590 C C . SER A 1 325 ? -34.280 7.710 20.996 1.00 33.03 325 SER A C 1
ATOM 2592 O O . SER A 1 325 ? -34.641 8.350 20.006 1.00 33.03 325 SER A O 1
ATOM 2594 N N . LYS A 1 326 ? -32.979 7.489 21.222 1.00 35.06 326 LYS A N 1
ATOM 2595 C CA . LYS A 1 326 ? -31.938 7.761 20.214 1.00 35.06 326 LYS A CA 1
ATOM 2596 C C . LYS A 1 326 ? -31.070 6.515 19.998 1.00 35.06 326 LYS A C 1
ATOM 2598 O O . LYS A 1 326 ? -30.550 5.996 20.983 1.00 35.06 326 LYS A O 1
ATOM 2603 N N . PRO A 1 327 ? -30.870 6.057 18.746 1.00 33.81 327 PRO A N 1
ATOM 2604 C CA . PRO A 1 327 ? -30.017 4.909 18.459 1.00 33.81 327 PRO A CA 1
ATOM 2605 C C . PRO A 1 327 ? -28.570 5.216 18.868 1.00 33.81 327 PRO A C 1
ATOM 2607 O O . PRO A 1 327 ? -27.951 6.164 18.375 1.00 33.81 327 PRO A O 1
ATOM 2610 N N . VAL A 1 328 ? -28.034 4.433 19.805 1.00 39.91 328 VAL A N 1
ATOM 2611 C CA . VAL A 1 328 ? -26.621 4.480 20.199 1.00 39.91 328 VAL A CA 1
ATOM 2612 C C . VAL A 1 328 ? -25.827 3.788 19.087 1.00 39.91 328 VAL A C 1
ATOM 2614 O O . VAL A 1 328 ? -26.001 2.596 18.849 1.00 39.91 328 VAL A O 1
ATOM 2617 N N . ARG A 1 329 ? -25.001 4.545 18.350 1.00 40.62 329 ARG A N 1
ATOM 2618 C CA . ARG A 1 329 ? -24.139 4.005 17.278 1.00 40.62 329 ARG A CA 1
ATOM 2619 C C . ARG A 1 329 ? -23.233 2.905 17.850 1.00 40.62 329 ARG A C 1
ATOM 2621 O O . ARG A 1 329 ? -22.616 3.117 18.883 1.00 40.62 329 ARG A O 1
ATOM 2628 N N . GLY A 1 330 ? -23.192 1.757 17.170 1.00 44.16 330 GLY A N 1
ATOM 2629 C CA . GLY A 1 330 ? -22.730 0.470 17.701 1.00 44.16 330 GLY A CA 1
ATOM 2630 C C . GLY A 1 330 ? -21.291 0.356 18.227 1.00 44.16 330 GLY A C 1
ATOM 2631 O O . GLY A 1 330 ? -20.424 1.202 18.011 1.00 44.16 330 GLY A O 1
ATOM 2632 N N . LYS A 1 331 ? -21.090 -0.776 18.912 1.00 53.09 331 LYS A N 1
ATOM 2633 C CA . LYS A 1 331 ? -19.945 -1.235 19.712 1.00 53.09 331 LYS A CA 1
ATOM 2634 C C . LYS A 1 331 ? -18.678 -1.497 18.877 1.00 53.09 331 LYS A C 1
ATOM 2636 O O . LYS A 1 331 ? -18.316 -2.646 18.643 1.00 53.09 331 LYS A O 1
ATOM 2641 N N . ARG A 1 332 ? -17.994 -0.456 18.391 1.00 53.19 332 ARG A N 1
ATOM 2642 C CA . ARG A 1 332 ? -16.705 -0.622 17.690 1.00 53.19 332 ARG A CA 1
ATOM 2643 C C . ARG A 1 332 ? -15.607 0.217 18.313 1.00 53.19 332 ARG A C 1
ATOM 2645 O O . ARG A 1 332 ? -15.667 1.444 18.258 1.00 53.19 332 ARG A O 1
ATOM 2652 N N . PHE A 1 333 ? -14.575 -0.448 18.818 1.00 45.66 333 PHE A N 1
ATOM 2653 C CA . PHE A 1 333 ? -13.298 0.193 19.088 1.00 45.66 333 PHE A CA 1
ATOM 2654 C C . PHE A 1 333 ? -12.368 -0.070 17.898 1.00 45.66 333 PHE A C 1
ATOM 2656 O O . PHE A 1 333 ? -12.124 -1.218 17.531 1.00 45.66 333 PHE A O 1
ATOM 2663 N N . ARG A 1 334 ? -11.901 1.000 17.245 1.00 46.81 334 ARG A N 1
ATOM 2664 C CA . ARG A 1 334 ? -10.982 0.930 16.101 1.00 46.81 334 ARG A CA 1
ATOM 2665 C C . ARG A 1 334 ? -9.616 1.416 16.566 1.00 46.81 334 ARG A C 1
ATOM 2667 O O . ARG A 1 334 ? -9.481 2.593 16.881 1.00 46.81 334 ARG A O 1
ATOM 2674 N N . ALA A 1 335 ? -8.626 0.532 16.560 1.00 40.50 335 ALA A N 1
ATOM 2675 C CA . ALA A 1 335 ? -7.224 0.898 16.700 1.00 40.50 335 ALA A CA 1
ATOM 2676 C C . ALA A 1 335 ? -6.479 0.355 15.476 1.00 40.50 335 ALA A C 1
ATOM 2678 O O . ALA A 1 335 ? -6.192 -0.832 15.390 1.00 40.50 335 ALA A O 1
ATOM 2679 N N . VAL A 1 336 ? -6.231 1.215 14.492 1.00 45.75 336 VAL A N 1
ATOM 2680 C CA . VAL A 1 336 ? -5.260 0.927 13.428 1.00 45.75 336 VAL A CA 1
ATOM 2681 C C . VAL A 1 336 ? -3.967 1.578 13.903 1.00 45.75 336 VAL A C 1
ATOM 2683 O O . VAL A 1 336 ? -4.003 2.778 14.183 1.00 45.75 336 VAL A O 1
ATOM 2686 N N . LEU A 1 337 ? -2.904 0.793 14.094 1.00 44.66 337 LEU A N 1
ATOM 2687 C CA . LEU A 1 337 ? -1.620 1.257 14.628 1.00 44.66 337 LEU A CA 1
ATOM 2688 C C . LEU A 1 337 ? -0.514 1.085 13.593 1.00 44.66 337 LEU A C 1
ATOM 2690 O O . LEU A 1 337 ? -0.377 -0.043 13.065 1.00 44.66 337 LEU A O 1
#

InterPro domains:
  IPR001309 Peptidase C14, p20 domain [PS50208] (208-317)
  IPR002398 Peptidase C14 family [PTHR10454] (138-320)
  IPR011600 Peptidase C14, caspase domain [PF00656] (209-318)
  IPR012677 Nucleotide-binding alpha-beta plait domain superfamily [G3DSA:3.30.70.330] (21-96)
  IPR015917 Peptidase C14A, caspase catalytic domain [PR00376] (208-221)
  IPR015917 Peptidase C14A, caspase catalytic domain [PR00376] (226-244)
  IPR015917 Peptidase C14A, caspase catalytic domain [PR00376] (244-262)
  IPR015917 Peptidase C14A, caspase catalytic domain [PR00376] (276-284)
  IPR015917 Peptidase C14A, caspase catalytic domain [SM00115] (201-335)
  IPR016129 Peptidase family C14A, His active site [PS01121] (270-284)
  IPR029030 Caspase-like domain superfamily [SSF52129] (196-317)

Foldseek 3Di:
DDDDDPDPPPPPVVQDPDLLQKAKWWDDDPPDDDDDQLVVVLQVVQCDPPQHVWDFSDAPDRVGSITMTGHPDSVRVVRNVVPPDIHDPDDRPDDDDPPPPPPPPDPDDPVVVVVVVVVVVVVVVVVVVVVVVVVVVVVVVVVVVVVVVVVVVVVVVCVVVPAHPVNVVVVVVVVVVVVVVVVVVVVVVVDDPVPPPDDDDFDQPFQLQEAEEEEAEQAADPDDGNPPCVVVVVVVQVVSVVSRYDYDYHYQAAPVRLLVVLLVLLVDQLLRHRAYEYEYHADDDPAWGAGRHRDTDGPVRSCVSNDCVSRVNQQGDGDPPDPDPDRDPTHYDYDYD

Sequence (337 aa):
MPGVRPRRQNNMAAIVRRPESCVVVRGLPENEHENTDLTLRLYMYFTTSLIGGGKIAFVLRPEEGTALIEFVEESTVKKVLAQRGHILKYRRLHDDEEVEIPLQVEPLSPEAAVLNRMLTHTEEKLTMMRERVLALTQKLDDVTLEKEELQARVDELERRQGLSPDDAVRALESENERLRNQLYRKRQSQVSPKDHMRSKSYNMSHKPRGLAVIINNTKFLRLQERVGAEADTARVTNLFQQLDFDVTSHSNLDHAKMVDVFIELGQADHSNYDCFACCIMSHGTSSKVFSSNDVGIDICELMKHVKIERCPSLEAKVNPNSSSSKPVRGKRFRAVL

Radius of gyration: 41.11 Å; chains: 1; bounding box: 91×70×103 Å

Secondary structure (DSSP, 8-state):
----PPP----GGGT-S-GGGEEEEES--TT----S-HHHHHHHHHHSTTTT-EEEEEEEEGGGTEEEEEES-HHHHHHHHTSTTS--S---S-SS---------PPPPHHHHHHHHHHHHHHHHHHHHHHHHHHHHHHHHHHHHHHHHHHHHHHHHHHHS-S-HHHHHHHHHHHHHHHHHHHHHHHHHTS-GGGSSSS-PPP--SSS-EEEEEEE----SSSPP-TTTHHHHHHHHHHHHHTTEEEEEEES--HHHHHHHHHHHHHS--TT-SEEEEEEES-B-SSEEE-TTS-EEEHHHHHTTTSTTT-GGGS----TT----S-----EEEEE-

pLDDT: mean 71.14, std 19.88, range [30.72, 97.19]